Protein AF-A0A4U5MMW5-F1 (afdb_monomer_lite)

InterPro domains:
  IPR035500 Nuclear hormone receptor-like domain superfamily [SSF48508] (23-232)

Foldseek 3Di:
DLVLLVVLCVQADDADPDLVQFAELPDDDPSHAAVVNLVVQLVSNLVSVLVSCCPPPLNVPADPVVSVVLSVLQSLLVQLVQQLVQCQVVPDPQWGASGRRYIYGLDLVSLLVRLVVQADPQAQDPDSVLCSVLSVLVSVLRPDDRHDPPNVLQPDSLSVVVLSLVSSLVSQVPCPPDPSSCVSSVSSVVPVVNVVVCVVVVNRPVSVVVSVVVSVSSVVSSVSVVVSVVSSCNRNPVDPPVVPPPPDPDDDDDD

Sequence (255 aa):
MTESVRRAYMFRIPIDKDLRTHRGTSEPMERYWHFGHQRNALYHETKVFHDMLRTAPILQDLDYSTRESMFENCVMLYNVFIYALSNSRQARSGRFYASPNAYIDMDYNKALHCLAYTPSNHSLATGPHDLNRLSIFSAFSTKSRQKRNFSKKMCTDEDIALMILLIIILSNDCDKANSAWQRPIHDLKRIKEAEYYLTRKGRKNVFMADLLLHVSDMRTQASELSNLYGSLNLILGGGCDGLRVKGQGVPESHS

Organism: Steinernema carpocapsae (NCBI:txid34508)

Secondary structure (DSSP, 8-state):
-HHHHHHHHHTSPPPPS-GGG-EETTS-GGGB--HHHHHHHHHHHHHHHHHHHHH-GGGTTS-HHHHHHHHHHHHHHHHHHHHHHHHHHH--TTEEEEETTEEEES-HHHHHHHHHT---TT----SGGGGHHHHHHHHHHTTSS-TTTHHHH--SHHHHHHHHHHHHHHHHTT-SS-HHHHHHHHHHHT-HHHHHHHHHTT-HHHHHHHHHHHHHHHHHHHHHHHHHHHHHHHHTT--TTSS------------

pLDDT: mean 77.82, std 14.58, range [29.44, 94.5]

Structure (mmCIF, N/CA/C/O backbone):
data_AF-A0A4U5MMW5-F1
#
_entry.id   AF-A0A4U5MMW5-F1
#
loop_
_atom_site.group_PDB
_atom_site.id
_atom_site.type_symbol
_atom_site.label_atom_id
_atom_site.label_alt_id
_atom_site.label_comp_id
_atom_site.label_asym_id
_atom_site.label_entity_id
_atom_site.label_seq_id
_atom_site.pdbx_PDB_ins_code
_atom_site.Cartn_x
_atom_site.Cartn_y
_atom_site.Cartn_z
_atom_site.occupancy
_atom_site.B_iso_or_equiv
_atom_site.auth_seq_id
_atom_site.auth_comp_id
_atom_site.auth_asym_id
_atom_site.auth_atom_id
_atom_site.pdbx_PDB_model_num
ATOM 1 N N . MET A 1 1 ? -13.483 -5.045 14.378 1.00 69.19 1 MET A N 1
ATOM 2 C CA . MET A 1 1 ? -12.644 -4.785 13.173 1.00 69.19 1 MET A CA 1
ATOM 3 C C . MET A 1 1 ? -11.680 -5.928 12.885 1.00 69.19 1 MET A C 1
ATOM 5 O O . MET A 1 1 ? -11.530 -6.314 11.733 1.00 69.19 1 MET A O 1
ATOM 9 N N . THR A 1 2 ? -11.039 -6.475 13.919 1.00 72.25 2 THR A N 1
ATOM 10 C CA . THR A 1 2 ? -10.043 -7.552 13.818 1.00 72.25 2 THR A CA 1
ATOM 11 C C . THR A 1 2 ? -10.521 -8.735 12.975 1.00 72.25 2 THR A C 1
ATOM 13 O O . THR A 1 2 ? -9.789 -9.202 12.115 1.00 72.25 2 THR A O 1
ATOM 16 N N . GLU A 1 3 ? -11.772 -9.169 13.147 1.00 75.88 3 GLU A N 1
ATOM 17 C CA . GLU A 1 3 ? -12.339 -10.277 12.367 1.00 75.88 3 GLU A CA 1
ATOM 18 C C . GLU A 1 3 ? -12.493 -9.953 10.872 1.00 75.88 3 GLU A C 1
ATOM 20 O O . GLU A 1 3 ? -12.150 -10.771 10.024 1.00 75.88 3 GLU A O 1
ATOM 25 N N . SER A 1 4 ? -12.931 -8.740 10.527 1.00 74.00 4 SER A N 1
ATOM 26 C CA . SER A 1 4 ? -12.993 -8.279 9.132 1.00 74.00 4 SER A CA 1
ATOM 27 C C . SER A 1 4 ? -11.603 -8.205 8.508 1.00 74.00 4 SER A C 1
ATOM 29 O O . SER A 1 4 ? -11.432 -8.579 7.353 1.00 74.00 4 SER A O 1
ATOM 31 N N . VAL A 1 5 ? -10.600 -7.784 9.285 1.00 71.81 5 VAL A N 1
ATOM 32 C CA . VAL A 1 5 ? -9.200 -7.755 8.848 1.00 71.81 5 VAL A CA 1
ATOM 33 C C . VAL A 1 5 ? -8.668 -9.170 8.653 1.00 71.81 5 VAL A C 1
ATOM 35 O O . VAL A 1 5 ? -8.114 -9.443 7.595 1.00 71.81 5 VAL A O 1
ATOM 38 N N . ARG A 1 6 ? -8.895 -10.101 9.589 1.00 78.69 6 ARG A N 1
ATOM 39 C CA . ARG A 1 6 ? -8.520 -11.515 9.416 1.00 78.69 6 ARG A CA 1
ATOM 40 C C . ARG A 1 6 ? -9.166 -12.116 8.175 1.00 78.69 6 ARG A C 1
ATOM 42 O O . ARG A 1 6 ? -8.470 -12.702 7.353 1.00 78.69 6 ARG A O 1
ATOM 49 N N . ARG A 1 7 ? -10.474 -11.914 7.999 1.00 78.88 7 ARG A N 1
ATOM 50 C CA . ARG A 1 7 ? -11.218 -12.398 6.831 1.00 78.88 7 ARG A CA 1
ATOM 51 C C . ARG A 1 7 ? -10.681 -11.807 5.529 1.00 78.88 7 ARG A C 1
ATOM 53 O O . ARG A 1 7 ? -10.466 -12.548 4.582 1.00 78.88 7 ARG A O 1
ATOM 60 N N . ALA A 1 8 ? -10.414 -10.502 5.485 1.00 72.94 8 ALA A N 1
ATOM 61 C CA . ALA A 1 8 ? -9.805 -9.862 4.320 1.00 72.94 8 ALA A CA 1
ATOM 62 C C . ALA A 1 8 ? -8.398 -10.418 4.038 1.00 72.94 8 ALA A C 1
ATOM 64 O O . ALA A 1 8 ? -8.046 -10.683 2.891 1.00 72.94 8 ALA A O 1
ATOM 65 N N . TYR A 1 9 ? -7.610 -10.665 5.087 1.00 73.12 9 TYR A N 1
ATOM 66 C CA . TYR A 1 9 ? -6.265 -11.225 4.979 1.00 73.12 9 TYR A CA 1
ATOM 67 C C . TYR A 1 9 ? -6.246 -12.684 4.507 1.00 73.12 9 TYR A C 1
ATOM 69 O O . TYR A 1 9 ? -5.258 -13.078 3.893 1.00 73.12 9 TYR A O 1
ATOM 77 N N . MET A 1 10 ? -7.321 -13.460 4.694 1.00 75.88 10 MET A N 1
ATOM 78 C CA . MET A 1 10 ? -7.444 -14.804 4.103 1.00 75.88 10 MET A CA 1
ATOM 79 C C . MET A 1 10 ? -7.447 -14.779 2.569 1.00 75.88 10 MET A C 1
ATOM 81 O O . MET A 1 10 ? -7.024 -15.748 1.947 1.00 75.88 10 MET A O 1
ATOM 85 N N . PHE A 1 11 ? -7.895 -13.681 1.954 1.00 78.00 11 PHE A N 1
ATOM 86 C CA . PHE A 1 11 ? -7.897 -13.524 0.497 1.00 78.00 11 PHE A CA 1
ATOM 87 C C . PHE A 1 11 ? -6.575 -12.982 -0.056 1.00 78.00 11 PHE A C 1
ATOM 89 O O . PHE A 1 11 ? -6.405 -12.895 -1.273 1.00 78.00 11 PHE A O 1
ATOM 96 N N . ARG A 1 12 ? -5.632 -12.601 0.814 1.00 80.25 12 ARG A N 1
ATOM 97 C CA . ARG A 1 12 ? -4.322 -12.110 0.388 1.00 80.25 12 ARG A CA 1
ATOM 98 C C . ARG A 1 12 ? -3.396 -13.270 0.065 1.00 80.25 12 ARG A C 1
ATOM 100 O O . ARG A 1 12 ? -3.426 -14.318 0.704 1.00 80.25 12 ARG A O 1
ATOM 107 N N . ILE A 1 13 ? -2.516 -13.041 -0.904 1.00 84.62 13 ILE A N 1
ATOM 108 C CA . ILE A 1 13 ? -1.473 -14.002 -1.257 1.00 84.62 13 ILE A CA 1
ATOM 109 C C . ILE A 1 13 ? -0.561 -14.202 -0.032 1.00 84.62 13 ILE A C 1
ATOM 111 O O . ILE A 1 13 ? -0.027 -13.214 0.492 1.00 84.62 13 ILE A O 1
ATOM 115 N N . PRO A 1 14 ? -0.368 -15.445 0.446 1.00 87.31 14 PRO A N 1
ATOM 116 C CA . PRO A 1 14 ? 0.511 -15.710 1.575 1.00 87.31 14 PRO A CA 1
ATOM 117 C C . PRO A 1 14 ? 1.970 -15.449 1.195 1.00 87.31 14 PRO A C 1
ATOM 119 O O . PRO A 1 14 ? 2.383 -15.651 0.054 1.00 87.31 14 PRO A O 1
ATOM 122 N N . ILE A 1 15 ? 2.771 -15.023 2.170 1.00 88.56 15 ILE A N 1
ATOM 123 C CA . ILE A 1 15 ? 4.215 -14.868 1.985 1.00 88.56 15 ILE A CA 1
ATOM 124 C C . ILE A 1 15 ? 4.867 -16.249 2.061 1.00 88.56 15 ILE A C 1
ATOM 126 O O . ILE A 1 15 ? 4.794 -16.916 3.094 1.00 88.56 15 ILE A O 1
ATOM 130 N N . ASP A 1 16 ? 5.524 -16.649 0.980 1.00 90.19 16 ASP A N 1
ATOM 131 C CA . ASP A 1 16 ? 6.285 -17.882 0.874 1.00 90.19 16 ASP A CA 1
ATOM 132 C C . ASP A 1 16 ? 7.701 -17.686 1.431 1.00 90.19 16 ASP A C 1
ATOM 134 O O . ASP A 1 16 ? 8.368 -16.673 1.191 1.00 90.19 16 ASP A O 1
ATOM 138 N N . LYS A 1 17 ? 8.163 -18.677 2.192 1.00 87.50 17 LYS A N 1
ATOM 139 C CA . LYS A 1 17 ? 9.534 -18.736 2.702 1.00 87.50 17 LYS A CA 1
ATOM 140 C C . LYS A 1 17 ? 10.506 -19.259 1.646 1.00 87.50 17 LYS A C 1
ATOM 142 O O . LYS A 1 17 ? 11.690 -18.923 1.724 1.00 87.50 17 LYS A O 1
ATOM 147 N N . ASP A 1 18 ? 10.039 -20.072 0.696 1.00 90.50 18 ASP A N 1
ATOM 148 C CA . ASP A 1 18 ? 10.851 -20.508 -0.435 1.00 90.50 18 ASP A CA 1
ATOM 149 C C . ASP A 1 18 ? 10.996 -19.358 -1.428 1.00 90.50 18 ASP A C 1
ATOM 151 O O . ASP A 1 18 ? 10.044 -18.861 -2.007 1.00 90.50 18 ASP A O 1
ATOM 155 N N . LEU A 1 19 ? 12.226 -18.920 -1.639 1.00 87.44 19 LEU A N 1
ATOM 156 C CA . LEU A 1 19 ? 12.526 -17.780 -2.499 1.00 87.44 19 LEU A CA 1
ATOM 157 C C . LEU A 1 19 ? 12.487 -18.140 -3.972 1.00 87.44 19 LEU A C 1
ATOM 159 O O . LEU A 1 19 ? 12.456 -17.255 -4.818 1.00 87.44 19 LEU A O 1
ATOM 163 N N . ARG A 1 20 ? 12.559 -19.432 -4.292 1.00 88.69 20 ARG A N 1
ATOM 164 C CA . ARG A 1 20 ? 12.554 -19.904 -5.678 1.00 88.69 20 ARG A CA 1
ATOM 165 C C . ARG A 1 20 ? 11.188 -19.688 -6.321 1.00 88.69 20 ARG A C 1
ATOM 167 O O . ARG A 1 20 ? 11.107 -19.562 -7.542 1.00 88.69 20 ARG A O 1
ATOM 174 N N . THR A 1 21 ? 10.143 -19.603 -5.498 1.00 90.06 21 THR A N 1
ATOM 175 C CA . THR A 1 21 ? 8.770 -19.295 -5.909 1.00 90.06 21 THR A CA 1
ATOM 176 C C . THR A 1 21 ? 8.531 -17.793 -6.062 1.00 90.06 21 THR A C 1
ATOM 178 O O . THR A 1 21 ? 7.515 -17.387 -6.630 1.00 90.06 21 THR A O 1
ATOM 181 N N . HIS A 1 22 ? 9.467 -16.954 -5.599 1.00 93.31 22 HIS A N 1
ATOM 182 C CA . HIS A 1 22 ? 9.354 -15.508 -5.725 1.00 93.31 22 HIS A CA 1
ATOM 183 C C . HIS A 1 22 ? 9.585 -15.079 -7.174 1.00 93.31 22 HIS A C 1
ATOM 185 O O . HIS A 1 22 ? 10.368 -15.675 -7.914 1.00 93.31 22 HIS A O 1
ATOM 191 N N . ARG A 1 23 ? 8.902 -14.006 -7.565 1.00 94.50 23 ARG A N 1
ATOM 192 C CA . ARG A 1 23 ? 9.052 -13.341 -8.860 1.00 94.50 23 ARG A CA 1
ATOM 193 C C . ARG A 1 23 ? 9.822 -12.044 -8.677 1.00 94.50 23 ARG A C 1
ATOM 195 O O . ARG A 1 23 ? 9.672 -11.365 -7.661 1.00 94.50 23 ARG A O 1
ATOM 202 N N . GLY A 1 24 ? 10.623 -11.658 -9.659 1.00 92.94 24 GLY A N 1
ATOM 203 C CA . GLY A 1 24 ? 11.346 -10.401 -9.546 1.00 92.94 24 GLY A CA 1
ATOM 204 C C . GLY A 1 24 ? 12.047 -9.945 -10.807 1.00 92.94 24 GLY A C 1
ATOM 205 O O . GLY A 1 24 ? 12.125 -10.665 -11.796 1.00 92.94 24 GLY A O 1
ATOM 206 N N . THR A 1 25 ? 12.586 -8.732 -10.766 1.00 91.19 25 THR A N 1
ATOM 207 C CA . THR A 1 25 ? 13.276 -8.117 -11.914 1.00 91.19 25 THR A CA 1
ATOM 208 C C . THR A 1 25 ? 14.622 -8.763 -12.261 1.00 91.19 25 THR A C 1
ATOM 210 O O . THR A 1 25 ? 15.211 -8.434 -13.285 1.00 91.19 25 THR A O 1
ATOM 213 N N . SER A 1 26 ? 15.127 -9.663 -11.414 1.00 90.94 26 SER A N 1
ATOM 214 C CA . SER A 1 26 ? 16.306 -10.498 -11.697 1.00 90.94 26 SER A CA 1
ATOM 215 C C . SER A 1 26 ? 15.956 -11.921 -12.111 1.00 90.94 26 SER A C 1
ATOM 217 O O . SER A 1 26 ? 16.858 -12.679 -12.456 1.00 90.94 26 SER A O 1
ATOM 219 N N . GLU A 1 27 ? 14.691 -12.318 -12.006 1.00 93.06 27 GLU A N 1
ATOM 220 C CA . GLU A 1 27 ? 14.299 -13.690 -12.295 1.00 93.06 27 GLU A CA 1
ATOM 221 C C . GLU A 1 27 ? 14.091 -13.871 -13.807 1.00 93.06 27 GLU A C 1
ATOM 223 O O . GLU A 1 27 ? 13.592 -12.962 -14.476 1.00 93.06 27 GLU A O 1
ATOM 228 N N . PRO A 1 28 ? 14.462 -15.030 -14.367 1.00 89.81 28 PRO A N 1
ATOM 229 C CA . PRO A 1 28 ? 14.308 -15.290 -15.791 1.00 89.81 28 PRO A CA 1
ATOM 230 C C . PRO A 1 28 ? 12.854 -15.618 -16.170 1.00 89.81 28 PRO A C 1
ATOM 232 O O . PRO A 1 28 ? 12.104 -16.204 -15.383 1.00 89.81 28 PRO A O 1
ATOM 235 N N . MET A 1 29 ? 12.505 -15.329 -17.430 1.00 87.94 29 MET A N 1
ATOM 236 C CA . MET A 1 29 ? 11.296 -15.815 -18.117 1.00 87.94 29 MET A CA 1
ATOM 237 C C . MET A 1 29 ? 9.998 -15.562 -17.325 1.00 87.94 29 MET A C 1
ATOM 239 O O . MET A 1 29 ? 9.716 -14.430 -16.949 1.00 87.94 29 MET A O 1
ATOM 243 N N . GLU A 1 30 ? 9.206 -16.603 -17.053 1.00 87.12 30 GLU A N 1
ATOM 244 C CA . GLU A 1 30 ? 7.888 -16.530 -16.405 1.00 87.12 30 GLU A CA 1
ATOM 245 C C . GLU A 1 30 ? 7.922 -15.991 -14.966 1.00 87.12 30 GLU A C 1
ATOM 247 O O . GLU A 1 30 ? 6.894 -15.591 -14.414 1.00 87.12 30 GLU A O 1
ATOM 252 N N . ARG A 1 31 ? 9.105 -15.973 -14.341 1.00 90.12 31 ARG A N 1
ATOM 253 C CA . ARG A 1 31 ? 9.306 -15.401 -13.006 1.00 90.12 31 ARG A CA 1
ATOM 254 C C . ARG A 1 31 ? 9.737 -13.934 -13.055 1.00 90.12 31 ARG A C 1
ATOM 256 O O . ARG A 1 31 ? 9.814 -13.303 -11.999 1.00 90.12 31 ARG A O 1
ATOM 263 N N . TYR A 1 32 ? 9.957 -13.376 -14.247 1.00 92.69 32 TYR A N 1
ATOM 264 C CA . TYR A 1 32 ? 10.264 -11.963 -14.419 1.00 92.69 32 TYR A CA 1
ATOM 265 C C . TYR A 1 32 ? 9.088 -11.086 -13.974 1.00 92.69 32 TYR A C 1
ATOM 267 O O . TYR A 1 32 ? 7.942 -11.248 -14.403 1.00 92.69 32 TYR A O 1
ATOM 275 N N . TRP A 1 33 ? 9.376 -10.126 -13.099 1.00 90.00 33 TRP A N 1
ATOM 276 C CA . TRP A 1 33 ? 8.400 -9.144 -12.640 1.00 90.00 33 TRP A CA 1
ATOM 277 C C . TRP A 1 33 ? 8.542 -7.837 -13.420 1.00 90.00 33 TRP A C 1
ATOM 279 O O . TRP A 1 33 ? 9.619 -7.247 -13.437 1.00 90.00 33 TRP A O 1
ATOM 289 N N . HIS A 1 34 ? 7.448 -7.368 -14.021 1.00 87.69 34 HIS A N 1
ATOM 290 C CA . HIS A 1 34 ? 7.387 -6.114 -14.772 1.00 87.69 34 HIS A CA 1
ATOM 291 C C . HIS A 1 34 ? 6.262 -5.216 -14.247 1.00 87.69 34 HIS A C 1
ATOM 293 O O . HIS A 1 34 ? 5.415 -5.644 -13.456 1.00 87.69 34 HIS A O 1
ATOM 299 N N . PHE A 1 35 ? 6.212 -3.967 -14.711 1.00 83.69 35 PHE A N 1
ATOM 300 C CA . PHE A 1 35 ? 5.274 -2.974 -14.187 1.00 83.69 35 PHE A CA 1
ATOM 301 C C . PHE A 1 35 ? 3.789 -3.341 -14.389 1.00 83.69 35 PHE A C 1
ATOM 303 O O . PHE A 1 35 ? 2.977 -3.145 -13.487 1.00 83.69 35 PHE A O 1
ATOM 310 N N . GLY A 1 36 ? 3.421 -3.972 -15.509 1.00 83.94 36 GLY A N 1
ATOM 311 C CA . GLY A 1 36 ? 2.082 -4.558 -15.688 1.00 83.94 36 GLY A CA 1
ATOM 312 C C . GLY A 1 36 ? 1.667 -5.537 -14.572 1.00 83.94 36 GLY A C 1
ATOM 313 O O . GLY A 1 36 ? 0.556 -5.436 -14.051 1.00 83.94 36 GLY A O 1
ATOM 314 N N . HIS A 1 37 ? 2.569 -6.420 -14.123 1.00 88.69 37 HIS A N 1
ATOM 315 C CA . HIS A 1 37 ? 2.302 -7.299 -12.977 1.00 88.69 37 HIS A CA 1
ATOM 316 C C . HIS A 1 37 ? 2.080 -6.503 -11.685 1.00 88.69 37 HIS A C 1
ATOM 318 O O . HIS A 1 37 ? 1.170 -6.815 -10.915 1.00 88.69 37 HIS A O 1
ATOM 324 N N . GLN A 1 38 ? 2.858 -5.437 -11.471 1.00 86.12 38 GLN A N 1
ATOM 325 C CA . GLN A 1 38 ? 2.679 -4.537 -10.330 1.00 86.12 38 GLN A CA 1
ATOM 326 C C . GLN A 1 38 ? 1.306 -3.863 -10.331 1.00 86.12 38 GLN A C 1
ATOM 328 O O . GLN A 1 38 ? 0.667 -3.815 -9.280 1.00 86.12 38 GLN A O 1
ATOM 333 N N . ARG A 1 39 ? 0.824 -3.389 -11.487 1.00 84.50 39 ARG A N 1
ATOM 334 C CA . ARG A 1 39 ? -0.518 -2.798 -11.611 1.00 84.50 39 ARG A CA 1
ATOM 335 C C . ARG A 1 39 ? -1.612 -3.798 -11.237 1.00 84.50 39 ARG A C 1
ATOM 337 O O . ARG A 1 39 ? -2.496 -3.454 -10.459 1.00 84.50 39 ARG A O 1
ATOM 344 N N . ASN A 1 40 ? -1.520 -5.033 -11.729 1.00 87.81 40 ASN A N 1
ATOM 345 C CA . ASN A 1 40 ? -2.495 -6.081 -11.416 1.00 87.81 40 ASN A CA 1
ATOM 346 C C . ASN A 1 40 ? -2.483 -6.446 -9.927 1.00 87.81 40 ASN A C 1
ATOM 348 O O . ASN A 1 40 ? -3.538 -6.530 -9.303 1.00 87.81 40 ASN A O 1
ATOM 352 N N . ALA A 1 41 ? -1.299 -6.616 -9.335 1.00 88.94 41 ALA A N 1
ATOM 353 C CA . ALA A 1 41 ? -1.174 -6.903 -7.908 1.00 88.94 41 ALA A CA 1
ATOM 354 C C . ALA A 1 41 ? -1.745 -5.771 -7.043 1.00 88.94 41 ALA A C 1
ATOM 356 O O . ALA A 1 41 ? -2.465 -6.039 -6.083 1.00 88.94 41 ALA A O 1
ATOM 357 N N . LEU A 1 42 ? -1.477 -4.515 -7.414 1.00 87.31 42 LEU A N 1
ATOM 358 C CA . LEU A 1 42 ? -2.044 -3.356 -6.734 1.00 87.31 42 LEU A CA 1
ATOM 359 C C . LEU A 1 42 ? -3.570 -3.327 -6.854 1.00 87.31 42 LEU A C 1
ATOM 361 O O . LEU A 1 42 ? -4.245 -3.141 -5.850 1.00 87.31 42 LEU A O 1
ATOM 365 N N . TYR A 1 43 ? -4.118 -3.575 -8.046 1.00 90.25 43 TYR A N 1
ATOM 366 C CA . TYR A 1 43 ? -5.564 -3.661 -8.257 1.00 90.25 43 TYR A CA 1
ATOM 367 C C . TYR A 1 43 ? -6.213 -4.714 -7.346 1.00 90.25 43 TYR A C 1
ATOM 369 O O . TYR A 1 43 ? -7.175 -4.414 -6.636 1.00 90.25 43 TYR A O 1
ATOM 377 N N . HIS A 1 44 ? -5.658 -5.928 -7.296 1.00 90.81 44 HIS A N 1
ATOM 378 C CA . HIS A 1 44 ? -6.160 -6.980 -6.410 1.00 90.81 44 HIS A CA 1
ATOM 379 C C . HIS A 1 44 ? -6.113 -6.570 -4.936 1.00 90.81 44 HIS A C 1
ATOM 381 O O . HIS A 1 44 ? -7.088 -6.773 -4.216 1.00 90.81 44 HIS A O 1
ATOM 387 N N . GLU A 1 45 ? -5.020 -5.950 -4.497 1.00 89.69 45 GLU A N 1
ATOM 388 C CA . GLU A 1 45 ? -4.883 -5.469 -3.123 1.00 89.69 45 GLU A CA 1
ATOM 389 C C . GLU A 1 45 ? -5.901 -4.357 -2.804 1.00 89.69 45 GLU A C 1
ATOM 391 O O . GLU A 1 45 ? -6.553 -4.394 -1.762 1.00 89.69 45 GLU A O 1
ATOM 396 N N . THR A 1 46 ? -6.126 -3.415 -3.727 1.00 91.88 46 THR A N 1
ATOM 397 C CA . THR A 1 46 ? -7.152 -2.373 -3.553 1.00 91.88 46 THR A CA 1
ATOM 398 C C . THR A 1 46 ? -8.565 -2.948 -3.494 1.00 91.88 46 THR A C 1
ATOM 400 O O . THR A 1 46 ? -9.378 -2.475 -2.704 1.00 91.88 46 THR A O 1
ATOM 403 N N . LYS A 1 47 ? -8.852 -4.018 -4.248 1.00 91.81 47 LYS A N 1
ATOM 404 C CA . LYS A 1 47 ? -10.136 -4.725 -4.179 1.00 91.81 47 LYS A CA 1
ATOM 405 C C . LYS A 1 47 ? -10.346 -5.380 -2.813 1.00 91.81 47 LYS A C 1
ATOM 407 O O . LYS A 1 47 ? -11.423 -5.253 -2.241 1.00 91.81 47 LYS A O 1
ATOM 412 N N . VAL A 1 48 ? -9.314 -6.025 -2.261 1.00 90.12 48 VAL A N 1
ATOM 413 C CA . VAL A 1 48 ? -9.365 -6.595 -0.901 1.00 90.12 48 VAL A CA 1
ATOM 414 C C . VAL A 1 48 ? -9.660 -5.505 0.133 1.00 90.12 48 VAL A C 1
ATOM 416 O O . VAL A 1 48 ? -10.488 -5.709 1.021 1.00 90.12 48 VAL A O 1
ATOM 419 N N . PHE A 1 49 ? -9.024 -4.337 0.011 1.00 92.31 49 PHE A N 1
ATOM 420 C CA . PHE A 1 49 ? -9.279 -3.205 0.902 1.00 92.31 49 PHE A CA 1
ATOM 421 C C . PHE A 1 49 ? -10.715 -2.684 0.798 1.00 92.31 49 PHE A C 1
ATOM 423 O O . PHE A 1 49 ? -11.370 -2.474 1.818 1.00 92.31 49 PHE A O 1
ATOM 430 N N . HIS A 1 50 ? -11.219 -2.529 -0.425 1.00 92.50 50 HIS A N 1
ATOM 431 C CA . HIS A 1 50 ? -12.596 -2.118 -0.694 1.00 92.50 50 HIS A CA 1
ATOM 432 C C . HIS A 1 50 ? -13.615 -3.085 -0.072 1.00 92.50 50 HIS A C 1
ATOM 434 O O . HIS A 1 50 ? -14.484 -2.678 0.703 1.00 92.50 50 HIS A O 1
ATOM 440 N N . ASP A 1 51 ? -13.436 -4.391 -0.295 1.00 89.19 51 ASP A N 1
ATOM 441 C CA . ASP A 1 51 ? -14.283 -5.439 0.282 1.00 89.19 51 ASP A CA 1
ATOM 442 C C . ASP A 1 51 ? -14.231 -5.460 1.819 1.00 89.19 51 ASP A C 1
ATOM 444 O O . ASP A 1 51 ? -15.246 -5.687 2.490 1.00 89.19 51 ASP A O 1
ATOM 448 N N . MET A 1 52 ? -13.064 -5.186 2.401 1.00 88.69 52 MET A N 1
ATOM 449 C CA . MET A 1 52 ? -12.902 -5.066 3.847 1.00 88.69 52 MET A CA 1
ATOM 450 C C . MET A 1 52 ? -13.679 -3.868 4.409 1.00 88.69 52 MET A C 1
ATOM 452 O O . MET A 1 52 ? -14.345 -4.022 5.431 1.00 88.69 52 MET A O 1
ATOM 456 N N . LEU A 1 53 ? -13.646 -2.700 3.754 1.00 88.38 53 LEU A N 1
ATOM 457 C CA . LEU A 1 53 ? -14.444 -1.538 4.172 1.00 88.38 53 LEU A CA 1
ATOM 458 C C . LEU A 1 53 ? -15.947 -1.827 4.089 1.00 88.38 53 LEU A C 1
ATOM 460 O O . LEU A 1 53 ? -16.700 -1.455 4.986 1.00 88.38 53 LEU A O 1
ATOM 464 N N . ARG A 1 54 ? -16.379 -2.552 3.052 1.00 87.19 54 ARG A N 1
ATOM 465 C CA . ARG A 1 54 ? -17.782 -2.938 2.857 1.00 87.19 54 ARG A CA 1
ATOM 466 C C . ARG A 1 54 ? -18.304 -3.891 3.935 1.00 87.19 54 ARG A C 1
ATOM 468 O O . ARG A 1 54 ? -19.476 -3.816 4.293 1.00 87.19 54 ARG A O 1
ATOM 475 N N . THR A 1 55 ? -17.455 -4.793 4.426 1.00 85.31 55 THR A N 1
ATOM 476 C CA . THR A 1 55 ? -17.830 -5.868 5.366 1.00 85.31 55 THR A CA 1
ATOM 477 C C . THR A 1 55 ? -17.451 -5.587 6.819 1.00 85.31 55 THR A C 1
ATOM 479 O O . THR A 1 55 ? -17.747 -6.399 7.699 1.00 85.31 55 THR A O 1
ATOM 482 N N . ALA A 1 56 ? -16.788 -4.465 7.101 1.00 83.88 56 ALA A N 1
ATOM 483 C CA . ALA A 1 56 ? -16.460 -4.054 8.458 1.00 83.88 56 ALA A CA 1
ATOM 484 C C . ALA A 1 56 ? -17.739 -3.652 9.218 1.00 83.88 56 ALA A C 1
ATOM 486 O O . ALA A 1 56 ? -18.371 -2.672 8.830 1.00 83.88 56 ALA A O 1
ATOM 487 N N . PRO A 1 57 ? -18.103 -4.321 10.335 1.00 80.56 57 PRO A N 1
ATOM 488 C CA . PRO A 1 57 ? -19.341 -4.022 11.063 1.00 80.56 57 PRO A CA 1
ATOM 489 C C . PRO A 1 57 ? -19.467 -2.560 11.501 1.00 80.56 57 PRO A C 1
ATOM 491 O O . PRO A 1 57 ? -20.545 -1.992 11.494 1.00 80.56 57 PRO A O 1
ATOM 494 N N . ILE A 1 58 ? -18.343 -1.923 11.831 1.00 76.88 58 ILE A N 1
ATOM 495 C CA . ILE A 1 58 ? -18.280 -0.510 12.239 1.00 76.88 58 ILE A CA 1
ATOM 496 C C . ILE A 1 58 ? -18.554 0.481 11.092 1.00 76.88 58 ILE A C 1
ATOM 498 O O . ILE A 1 58 ? -18.754 1.660 11.355 1.00 76.88 58 ILE A O 1
ATOM 502 N N . LEU A 1 59 ? -18.512 0.023 9.837 1.00 82.06 59 LEU A N 1
ATOM 503 C CA . LEU A 1 59 ? -18.766 0.818 8.629 1.00 82.06 59 LEU A CA 1
ATOM 504 C C . LEU A 1 59 ? -20.024 0.348 7.884 1.00 82.06 59 LEU A C 1
ATOM 506 O O . LEU A 1 59 ? -20.347 0.895 6.832 1.00 82.06 59 LEU A O 1
ATOM 510 N N . GLN A 1 60 ? -20.714 -0.684 8.380 1.00 82.31 60 GLN A N 1
ATOM 511 C CA . GLN A 1 60 ? -21.803 -1.336 7.646 1.00 82.31 60 GLN A CA 1
ATOM 512 C C . GLN A 1 60 ? -23.017 -0.415 7.448 1.00 82.31 60 GLN A C 1
ATOM 514 O O . GLN A 1 60 ? -23.706 -0.533 6.439 1.00 82.31 60 GLN A O 1
ATOM 519 N N . ASP A 1 61 ? -23.231 0.511 8.388 1.00 82.75 61 ASP A N 1
ATOM 520 C CA . ASP A 1 61 ? -24.366 1.440 8.406 1.00 82.75 61 ASP A CA 1
ATOM 521 C C . ASP A 1 61 ? -24.124 2.688 7.538 1.00 82.75 61 ASP A C 1
ATOM 523 O O . ASP A 1 61 ? -24.999 3.544 7.416 1.00 82.75 61 ASP A O 1
ATOM 527 N N . LEU A 1 62 ? -22.934 2.815 6.941 1.00 84.12 62 LEU A N 1
ATOM 528 C CA . LEU A 1 62 ? -22.615 3.909 6.032 1.00 84.12 62 LEU A CA 1
ATOM 529 C C . LEU A 1 62 ? -23.240 3.663 4.662 1.00 84.12 62 LEU A C 1
ATOM 531 O O . LEU A 1 62 ? -23.183 2.556 4.112 1.00 84.12 62 LEU A O 1
ATOM 535 N N . ASP A 1 63 ? -23.784 4.723 4.069 1.00 88.12 63 ASP A N 1
ATOM 536 C CA . ASP A 1 63 ? -24.254 4.668 2.693 1.00 88.12 63 ASP A CA 1
ATOM 537 C C . ASP A 1 63 ? -23.091 4.372 1.727 1.00 88.12 63 ASP A C 1
ATOM 539 O O . ASP A 1 63 ? -21.903 4.455 2.062 1.00 88.12 63 ASP A O 1
ATOM 543 N N . TYR A 1 64 ? -23.441 3.950 0.514 1.00 88.94 64 TYR A N 1
ATOM 544 C CA . TYR A 1 64 ? -22.456 3.592 -0.503 1.00 88.94 64 TYR A CA 1
ATOM 545 C C . TYR A 1 64 ? -21.525 4.765 -0.839 1.00 88.94 64 TYR A C 1
ATOM 547 O O . TYR A 1 64 ? -20.313 4.583 -0.840 1.00 88.94 64 TYR A O 1
ATOM 555 N N . SER A 1 65 ? -22.071 5.968 -1.045 1.00 88.50 65 SER A N 1
ATOM 556 C CA . SER A 1 65 ? -21.287 7.137 -1.453 1.00 88.50 65 SER A CA 1
ATOM 557 C C . SER A 1 65 ? -20.248 7.505 -0.399 1.00 88.50 65 SER A C 1
ATOM 559 O O . SER A 1 65 ? -19.087 7.724 -0.733 1.00 88.50 65 SER A O 1
ATOM 561 N N . THR A 1 66 ? -20.638 7.521 0.877 1.00 86.25 66 THR A N 1
ATOM 562 C CA . THR A 1 66 ? -19.713 7.814 1.979 1.00 86.25 66 THR A CA 1
ATOM 563 C C . THR A 1 66 ? -18.590 6.778 2.059 1.00 86.25 66 THR A C 1
ATOM 565 O O . THR A 1 66 ? -17.430 7.136 2.270 1.00 86.25 66 THR A O 1
ATOM 568 N N . ARG A 1 67 ? -18.893 5.488 1.853 1.00 88.56 67 ARG A N 1
ATOM 569 C CA . ARG A 1 67 ? -17.867 4.431 1.848 1.00 88.56 67 ARG A CA 1
ATOM 570 C C . ARG A 1 67 ? -16.914 4.530 0.665 1.00 88.56 67 ARG A C 1
ATOM 572 O O . ARG A 1 67 ? -15.716 4.344 0.871 1.00 88.56 67 ARG A O 1
ATOM 579 N N . GLU A 1 68 ? -17.414 4.839 -0.528 1.00 90.94 68 GLU A N 1
ATOM 580 C CA . GLU A 1 68 ? -16.562 5.043 -1.704 1.00 90.94 68 GLU A CA 1
ATOM 581 C C . GLU A 1 68 ? -15.607 6.214 -1.489 1.00 90.94 68 GLU A C 1
ATOM 583 O O . GLU A 1 68 ? -14.400 6.064 -1.657 1.00 90.94 68 GLU A O 1
ATOM 588 N N . SER A 1 69 ? -16.104 7.349 -0.999 1.00 88.31 69 SER A N 1
ATOM 589 C CA . SER A 1 69 ? -15.232 8.483 -0.698 1.00 88.31 69 SER A CA 1
ATOM 590 C C . SER A 1 69 ? -14.214 8.150 0.405 1.00 88.31 69 SER A C 1
ATOM 592 O O . SER A 1 69 ? -13.052 8.547 0.318 1.00 88.31 69 SER A O 1
ATOM 594 N N . MET A 1 70 ? -14.601 7.390 1.442 1.00 89.25 70 MET A N 1
ATOM 595 C CA . MET A 1 70 ? -13.649 6.909 2.457 1.00 89.25 70 MET A CA 1
ATOM 596 C C . MET A 1 70 ? -12.556 6.038 1.839 1.00 89.25 70 MET A C 1
ATOM 598 O O . MET A 1 70 ? -11.384 6.177 2.199 1.00 89.25 70 MET A O 1
ATOM 602 N N . PHE A 1 71 ? -12.932 5.139 0.930 1.00 92.94 71 PHE A N 1
ATOM 603 C CA . PHE A 1 71 ? -12.000 4.295 0.197 1.00 92.94 71 PHE A CA 1
ATOM 604 C C . PHE A 1 71 ? -11.018 5.143 -0.621 1.00 92.94 71 PHE A C 1
ATOM 606 O O . PHE A 1 71 ? -9.808 4.974 -0.457 1.00 92.94 71 PHE A O 1
ATOM 613 N N . GLU A 1 72 ? -11.513 6.091 -1.417 1.00 91.81 72 GLU A N 1
ATOM 614 C CA . GLU A 1 72 ? -10.703 6.993 -2.247 1.00 91.81 72 GLU A CA 1
ATOM 615 C C . GLU A 1 72 ? -9.684 7.785 -1.417 1.00 91.81 72 GLU A C 1
ATOM 617 O O . GLU A 1 72 ? -8.497 7.817 -1.748 1.00 91.81 72 GLU A O 1
ATOM 622 N N . ASN A 1 73 ? -10.108 8.336 -0.279 1.00 90.38 73 ASN A N 1
ATOM 623 C CA . ASN A 1 73 ? -9.227 9.080 0.624 1.00 90.38 73 ASN A CA 1
ATOM 624 C C . ASN A 1 73 ? -8.128 8.200 1.244 1.00 90.38 73 ASN A C 1
ATOM 626 O O . ASN A 1 73 ? -7.042 8.679 1.576 1.00 90.38 73 ASN A O 1
ATOM 630 N N . CYS A 1 74 ? -8.401 6.907 1.430 1.00 92.75 74 CYS A N 1
ATOM 631 C CA . CYS A 1 74 ? -7.512 5.984 2.133 1.00 92.75 74 CYS A CA 1
ATOM 632 C C . CYS A 1 74 ? -6.581 5.193 1.214 1.00 92.75 74 CYS A C 1
ATOM 634 O O . CYS A 1 74 ? -5.512 4.772 1.662 1.00 92.75 74 CYS A O 1
ATOM 636 N N . VAL A 1 75 ? -6.971 4.956 -0.042 1.00 93.12 75 VAL A N 1
ATOM 637 C CA . VAL A 1 75 ? -6.367 3.922 -0.897 1.00 93.12 75 VAL A CA 1
ATOM 638 C C . VAL A 1 75 ? -4.861 4.107 -1.083 1.00 93.12 75 VAL A C 1
ATOM 640 O O . VAL A 1 75 ? -4.097 3.150 -0.969 1.00 93.12 75 VAL A O 1
ATOM 643 N N . MET A 1 76 ? -4.394 5.342 -1.277 1.00 89.88 76 MET A N 1
ATOM 644 C CA . MET A 1 76 ? -2.968 5.616 -1.476 1.00 89.88 76 MET A CA 1
ATOM 645 C C . MET A 1 76 ? -2.145 5.370 -0.213 1.00 89.88 76 MET A C 1
ATOM 647 O O . MET A 1 76 ? -1.070 4.770 -0.276 1.00 89.88 76 MET A O 1
ATOM 651 N N . LEU A 1 77 ? -2.660 5.785 0.944 1.00 91.00 77 LEU A N 1
ATOM 652 C CA . LEU A 1 77 ? -1.994 5.570 2.225 1.00 91.00 77 LEU A CA 1
ATOM 653 C C . LEU A 1 77 ? -1.994 4.086 2.613 1.00 91.00 77 LEU A C 1
ATOM 655 O O . LEU A 1 77 ? -0.990 3.570 3.105 1.00 91.00 77 LEU A O 1
ATOM 659 N N . TYR A 1 78 ? -3.091 3.386 2.326 1.00 92.75 78 TYR A N 1
ATOM 660 C CA . TYR A 1 78 ? -3.187 1.939 2.471 1.00 92.75 78 TYR A CA 1
ATOM 661 C C . TYR A 1 78 ? -2.168 1.204 1.589 1.00 92.75 78 TYR A C 1
ATOM 663 O O . TYR A 1 78 ? -1.463 0.324 2.077 1.00 92.75 78 TYR A O 1
ATOM 671 N N . ASN A 1 79 ? -2.007 1.604 0.325 1.00 90.44 79 ASN A N 1
ATOM 672 C CA . ASN A 1 79 ? -1.025 1.003 -0.581 1.00 90.44 79 ASN A CA 1
ATOM 673 C C . ASN A 1 79 ? 0.409 1.138 -0.046 1.00 90.44 79 ASN A C 1
ATOM 675 O O . ASN A 1 79 ? 1.162 0.162 -0.033 1.00 90.44 79 ASN A O 1
ATOM 679 N N . VAL A 1 80 ? 0.772 2.317 0.473 1.00 88.75 80 VAL A N 1
ATOM 680 C CA . VAL A 1 80 ? 2.071 2.528 1.137 1.00 88.75 80 VAL A CA 1
ATOM 681 C C . VAL A 1 80 ? 2.224 1.624 2.358 1.00 88.75 80 VAL A C 1
ATOM 683 O O . VAL A 1 80 ? 3.277 1.008 2.536 1.00 88.75 80 VAL A O 1
ATOM 686 N N . PHE A 1 81 ? 1.183 1.507 3.184 1.00 89.88 81 PHE A N 1
ATOM 687 C CA . PHE A 1 81 ? 1.182 0.603 4.333 1.00 89.88 81 PHE A CA 1
ATOM 688 C C . PHE A 1 81 ? 1.400 -0.857 3.918 1.00 89.88 81 PHE A C 1
ATOM 690 O O . PHE A 1 81 ? 2.202 -1.562 4.533 1.00 89.88 81 PHE A O 1
ATOM 697 N N . ILE A 1 82 ? 0.743 -1.319 2.855 1.00 88.88 82 ILE A N 1
ATOM 698 C CA . ILE A 1 82 ? 0.911 -2.684 2.362 1.00 88.88 82 ILE A CA 1
ATOM 699 C C . ILE A 1 82 ? 2.319 -2.923 1.819 1.00 88.88 82 ILE A C 1
ATOM 701 O O . ILE A 1 82 ? 2.908 -3.967 2.115 1.00 88.88 82 ILE A O 1
ATOM 705 N N . TYR A 1 83 ? 2.901 -1.964 1.098 1.00 87.25 83 TYR A N 1
ATOM 706 C CA . TYR A 1 83 ? 4.303 -2.049 0.697 1.00 87.25 83 TYR A CA 1
ATOM 707 C C . TYR A 1 83 ? 5.226 -2.128 1.913 1.00 87.25 83 TYR A C 1
ATOM 709 O O . TYR A 1 83 ? 6.108 -2.991 1.947 1.00 87.25 83 TYR A O 1
ATOM 717 N N . ALA A 1 84 ? 4.988 -1.305 2.937 1.00 85.31 84 ALA A N 1
ATOM 718 C CA . ALA A 1 84 ? 5.742 -1.335 4.186 1.00 85.31 84 ALA A CA 1
ATOM 719 C C . ALA A 1 84 ? 5.669 -2.713 4.848 1.00 85.31 84 ALA A C 1
ATOM 721 O O . ALA A 1 84 ? 6.698 -3.292 5.193 1.00 85.31 84 ALA A O 1
ATOM 722 N N . LEU A 1 85 ? 4.460 -3.266 4.965 1.00 86.19 85 LEU A N 1
ATOM 723 C CA . LEU A 1 85 ? 4.192 -4.565 5.575 1.00 86.19 85 LEU A CA 1
ATOM 724 C C . LEU A 1 85 ? 4.835 -5.719 4.791 1.00 86.19 85 LEU A C 1
ATOM 726 O O . LEU A 1 85 ? 5.454 -6.610 5.375 1.00 86.19 85 LEU A O 1
ATOM 730 N N . SER A 1 86 ? 4.712 -5.701 3.463 1.00 86.62 86 SER A N 1
ATOM 731 C CA . SER A 1 86 ? 5.309 -6.704 2.577 1.00 86.62 86 SER A CA 1
ATOM 732 C C . SER A 1 86 ? 6.833 -6.701 2.703 1.00 86.62 86 SER A C 1
ATOM 734 O O . SER A 1 86 ? 7.454 -7.740 2.946 1.00 86.62 86 SER A O 1
ATOM 736 N N . ASN A 1 87 ? 7.438 -5.511 2.637 1.00 85.50 87 ASN A N 1
ATOM 737 C CA . ASN A 1 87 ? 8.875 -5.336 2.794 1.00 85.50 87 ASN A CA 1
ATOM 738 C C . ASN A 1 87 ? 9.345 -5.690 4.198 1.00 85.50 87 ASN A C 1
ATOM 740 O O . ASN A 1 87 ? 10.410 -6.276 4.334 1.00 85.50 87 ASN A O 1
ATOM 744 N N . SER A 1 88 ? 8.584 -5.371 5.244 1.00 84.31 88 SER A N 1
ATOM 745 C CA . SER A 1 88 ? 8.980 -5.660 6.621 1.00 84.31 88 SER A CA 1
ATOM 746 C C . SER A 1 88 ? 9.007 -7.163 6.909 1.00 84.31 88 SER A C 1
ATOM 748 O O . SER A 1 88 ? 9.814 -7.613 7.717 1.00 84.31 88 SER A O 1
ATOM 750 N N . ARG A 1 89 ? 8.144 -7.941 6.242 1.00 84.69 89 ARG A N 1
ATOM 751 C CA . ARG A 1 89 ? 8.045 -9.402 6.398 1.00 84.69 89 ARG A CA 1
ATOM 752 C C . ARG A 1 89 ? 9.017 -10.184 5.511 1.00 84.69 89 ARG A C 1
ATOM 754 O O . ARG A 1 89 ? 9.362 -11.309 5.850 1.00 84.69 89 ARG A O 1
ATOM 761 N N . GLN A 1 90 ? 9.47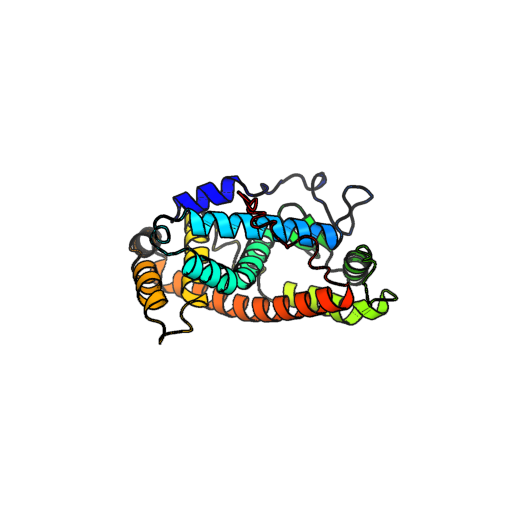3 -9.592 4.408 1.00 86.44 90 GLN A N 1
ATOM 762 C CA . GLN A 1 90 ? 10.343 -10.247 3.418 1.00 86.44 90 GLN A CA 1
ATOM 763 C C . GLN A 1 90 ? 11.714 -9.568 3.270 1.00 86.44 90 GLN A C 1
ATOM 765 O O . GLN A 1 90 ? 12.465 -9.888 2.348 1.00 86.44 90 GLN A O 1
ATOM 770 N N . ALA A 1 91 ? 12.034 -8.610 4.151 1.00 72.06 91 ALA A N 1
ATOM 771 C CA . ALA A 1 91 ? 13.137 -7.663 4.007 1.00 72.06 91 ALA A CA 1
ATOM 772 C C . ALA A 1 91 ? 14.448 -8.337 3.580 1.00 72.06 91 ALA A C 1
ATOM 774 O O . ALA A 1 91 ? 15.052 -9.104 4.328 1.00 72.06 91 ALA A O 1
ATOM 775 N N . ARG A 1 92 ? 14.920 -7.983 2.381 1.00 76.69 92 ARG A N 1
ATOM 776 C CA . ARG A 1 92 ? 16.242 -8.349 1.866 1.00 76.69 92 ARG A CA 1
ATOM 777 C C . ARG A 1 92 ? 16.983 -7.11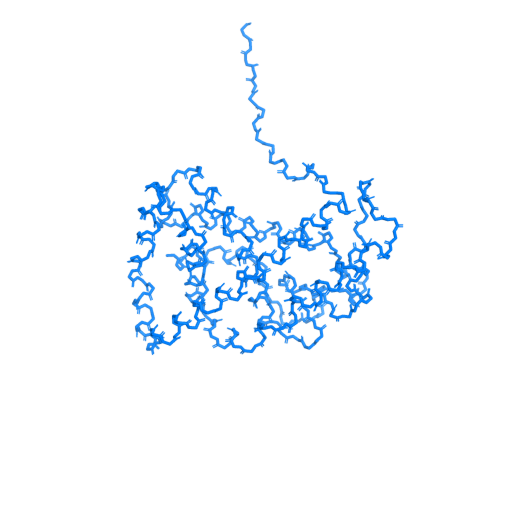5 1.393 1.00 76.69 92 ARG A C 1
ATOM 779 O O . ARG A 1 92 ? 16.375 -6.155 0.908 1.00 76.69 92 ARG A O 1
ATOM 786 N N . SER A 1 93 ? 18.302 -7.136 1.567 1.00 79.06 93 SER A N 1
ATOM 787 C CA . SER A 1 93 ? 19.158 -6.068 1.057 1.00 79.06 93 SER A CA 1
ATOM 788 C C . SER A 1 93 ? 19.003 -5.968 -0.461 1.00 79.06 93 SER A C 1
ATOM 790 O O . SER A 1 93 ? 18.881 -6.985 -1.139 1.00 79.06 93 SER A O 1
ATOM 792 N N . GLY A 1 94 ? 18.945 -4.742 -0.979 1.00 82.50 94 GLY A N 1
ATOM 793 C CA . GLY A 1 94 ? 18.851 -4.490 -2.418 1.00 82.50 94 GLY A CA 1
ATOM 794 C C . GLY A 1 94 ? 17.525 -4.865 -3.090 1.00 82.50 94 GLY A C 1
ATOM 795 O O . GLY A 1 94 ? 17.441 -4.730 -4.302 1.00 82.50 94 GLY A O 1
ATOM 796 N N . ARG A 1 95 ? 16.488 -5.293 -2.355 1.00 86.81 95 ARG A N 1
ATOM 797 C CA . ARG A 1 95 ? 15.162 -5.613 -2.918 1.00 86.81 95 ARG A CA 1
ATOM 798 C C . ARG A 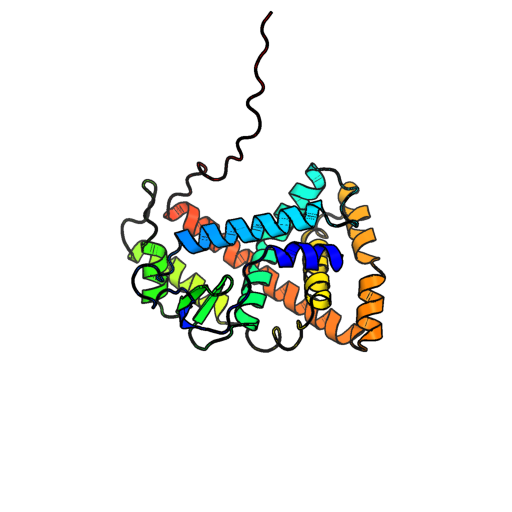1 95 ? 14.046 -4.790 -2.274 1.00 86.81 95 ARG A C 1
ATOM 800 O O . ARG A 1 95 ? 14.101 -4.470 -1.077 1.00 86.81 95 ARG A O 1
ATOM 807 N N . PHE A 1 96 ? 13.034 -4.477 -3.074 1.00 86.56 96 PHE A N 1
ATOM 808 C CA . PHE A 1 96 ? 11.766 -3.894 -2.655 1.00 86.56 96 PHE A CA 1
ATOM 809 C C . PHE A 1 96 ? 10.615 -4.817 -3.047 1.00 86.56 96 PHE A C 1
ATOM 811 O O . PHE A 1 96 ? 10.432 -5.108 -4.223 1.00 86.56 96 PHE A O 1
ATOM 818 N N . TYR A 1 97 ? 9.829 -5.272 -2.077 1.00 87.81 97 TYR A N 1
ATOM 819 C CA . TYR A 1 97 ? 8.689 -6.150 -2.330 1.00 87.81 97 TYR A CA 1
ATOM 820 C C . TYR A 1 97 ? 7.430 -5.335 -2.617 1.00 87.81 97 TYR A C 1
ATOM 822 O O . TYR A 1 97 ? 6.783 -4.837 -1.695 1.00 87.81 97 TYR A O 1
ATOM 830 N N . ALA A 1 98 ? 7.082 -5.213 -3.898 1.00 85.19 98 ALA A N 1
ATOM 831 C CA . ALA A 1 98 ? 5.875 -4.517 -4.341 1.00 85.19 98 ALA A CA 1
ATOM 832 C C . ALA A 1 98 ? 4.593 -5.302 -4.005 1.00 85.19 98 ALA A C 1
ATOM 834 O O . ALA A 1 98 ? 3.525 -4.717 -3.880 1.00 85.19 98 ALA A O 1
ATOM 835 N N . SER A 1 99 ? 4.682 -6.622 -3.832 1.00 88.56 99 SER A N 1
ATOM 836 C CA . SER A 1 99 ? 3.594 -7.467 -3.322 1.00 88.56 99 SER A CA 1
ATOM 837 C C . SER A 1 99 ? 4.176 -8.714 -2.630 1.00 88.56 99 SER A C 1
ATOM 839 O O . SER A 1 99 ? 5.402 -8.894 -2.649 1.00 88.56 99 SER A O 1
ATOM 841 N N . PRO A 1 100 ? 3.372 -9.550 -1.943 1.00 91.12 100 PRO A N 1
ATOM 842 C CA . PRO A 1 100 ? 3.858 -10.820 -1.404 1.00 91.12 100 PRO A CA 1
ATOM 843 C C . PRO A 1 100 ? 4.558 -11.651 -2.489 1.00 91.12 100 PRO A C 1
ATOM 845 O O . PRO A 1 100 ? 4.003 -11.858 -3.564 1.00 91.12 100 PRO A O 1
ATOM 848 N N . ASN A 1 101 ? 5.783 -12.108 -2.216 1.00 93.25 101 ASN A N 1
ATOM 849 C CA . ASN A 1 101 ? 6.605 -12.933 -3.112 1.00 93.25 101 ASN A CA 1
ATOM 850 C C . ASN A 1 101 ? 6.998 -12.274 -4.444 1.00 93.25 101 ASN A C 1
ATOM 852 O O . ASN A 1 101 ? 7.510 -12.962 -5.325 1.00 93.25 101 ASN A O 1
ATOM 856 N N . ALA A 1 102 ? 6.787 -10.966 -4.617 1.00 92.50 102 ALA A N 1
ATOM 857 C CA . ALA A 1 102 ? 7.191 -10.253 -5.824 1.00 92.50 102 ALA A CA 1
ATOM 858 C C . ALA A 1 102 ? 8.029 -9.020 -5.496 1.00 92.50 102 ALA A C 1
ATOM 860 O O . ALA A 1 102 ? 7.600 -8.149 -4.729 1.00 92.50 102 ALA A O 1
ATOM 861 N N . TYR A 1 103 ? 9.213 -8.926 -6.099 1.00 91.00 103 TYR A N 1
ATOM 862 C CA . TYR A 1 103 ? 10.161 -7.860 -5.803 1.00 91.00 103 TYR A CA 1
ATOM 863 C C . TYR A 1 103 ? 10.703 -7.134 -7.033 1.00 91.00 103 TYR A C 1
ATOM 865 O O . TYR A 1 103 ? 10.792 -7.658 -8.139 1.00 91.00 103 TYR A O 1
ATOM 873 N N . ILE A 1 104 ? 11.136 -5.906 -6.789 1.00 87.81 104 ILE A N 1
ATOM 874 C CA . ILE A 1 104 ? 11.928 -5.085 -7.690 1.00 87.81 104 ILE A CA 1
ATOM 875 C C . ILE A 1 104 ? 13.312 -4.973 -7.060 1.00 87.81 104 ILE A C 1
ATOM 877 O O . ILE A 1 104 ? 13.455 -4.652 -5.876 1.00 87.81 104 ILE A O 1
ATOM 881 N N . ASP A 1 105 ? 14.342 -5.298 -7.827 1.00 88.06 105 ASP A N 1
ATOM 882 C CA . ASP A 1 105 ? 15.713 -5.035 -7.425 1.00 88.06 105 ASP A CA 1
ATOM 883 C C . ASP A 1 105 ? 15.934 -3.529 -7.420 1.00 88.06 105 ASP A C 1
ATOM 885 O O . ASP A 1 105 ? 15.606 -2.826 -8.371 1.00 88.06 105 ASP A O 1
ATOM 889 N N . MET A 1 106 ? 16.553 -3.039 -6.354 1.00 82.19 106 MET A N 1
ATOM 890 C CA . MET A 1 106 ? 16.889 -1.629 -6.153 1.00 82.19 106 MET A CA 1
ATOM 891 C C . MET A 1 106 ? 18.092 -1.184 -7.000 1.00 82.19 106 MET A C 1
ATOM 893 O O . MET A 1 106 ? 18.800 -0.243 -6.637 1.00 82.19 106 MET A O 1
ATOM 897 N N . ASP A 1 107 ? 18.336 -1.897 -8.096 1.00 85.31 107 ASP A N 1
ATOM 898 C CA . ASP A 1 107 ? 19.277 -1.552 -9.144 1.00 85.31 107 ASP A CA 1
ATOM 899 C C . ASP A 1 107 ? 18.561 -0.688 -10.182 1.00 85.31 107 ASP A C 1
ATOM 901 O O . ASP A 1 107 ? 17.459 -1.007 -10.634 1.00 85.31 107 ASP A O 1
ATOM 905 N N . TYR A 1 108 ? 19.201 0.413 -10.559 1.00 83.19 108 TYR A N 1
ATOM 906 C CA . TYR A 1 108 ? 18.614 1.400 -11.453 1.00 83.19 108 TYR A CA 1
ATOM 907 C C . TYR A 1 108 ? 18.198 0.809 -12.804 1.00 83.19 108 TYR A C 1
ATOM 909 O O . TYR A 1 108 ? 17.080 1.048 -13.262 1.00 83.19 108 TYR A O 1
ATOM 917 N N . ASN A 1 109 ? 19.068 0.005 -13.419 1.00 85.00 109 ASN A N 1
ATOM 918 C CA . ASN A 1 109 ? 18.816 -0.556 -14.743 1.00 85.00 109 ASN A CA 1
ATOM 919 C C . ASN A 1 109 ? 17.681 -1.580 -14.694 1.00 85.00 109 ASN A C 1
ATOM 921 O O . ASN A 1 109 ? 16.831 -1.605 -15.582 1.00 85.00 109 ASN A O 1
ATOM 925 N N . LYS A 1 110 ? 17.613 -2.385 -13.628 1.00 86.31 110 LYS A N 1
ATOM 926 C CA . LYS A 1 110 ? 16.519 -3.347 -13.426 1.00 86.31 110 LYS A CA 1
ATOM 927 C C . LYS A 1 110 ? 15.177 -2.660 -13.191 1.00 86.31 110 LYS A C 1
ATOM 929 O O . LYS A 1 110 ? 14.177 -3.074 -13.777 1.00 86.31 110 LYS A O 1
ATOM 934 N N . ALA A 1 111 ? 15.151 -1.598 -12.385 1.00 81.56 111 ALA A N 1
ATOM 935 C CA . ALA A 1 111 ? 13.949 -0.798 -12.169 1.00 81.56 111 ALA A CA 1
ATOM 936 C C . ALA A 1 111 ? 13.488 -0.116 -13.467 1.00 81.56 111 ALA A C 1
ATOM 938 O O . ALA A 1 111 ? 12.303 -0.142 -13.793 1.00 81.56 111 ALA A O 1
ATOM 939 N N . LEU A 1 112 ? 14.421 0.434 -14.248 1.00 83.88 112 LEU A N 1
ATOM 940 C CA . LEU A 1 112 ? 14.121 1.042 -15.540 1.00 83.88 112 LEU A CA 1
ATOM 941 C C . LEU A 1 112 ? 13.547 0.026 -16.535 1.00 83.88 112 LEU A C 1
ATOM 943 O O . LEU A 1 112 ? 12.512 0.277 -17.148 1.00 83.88 112 LEU A O 1
ATOM 947 N N . HIS A 1 113 ? 14.184 -1.140 -16.657 1.00 83.75 113 HIS A N 1
ATOM 948 C CA . HIS A 1 113 ? 13.729 -2.206 -17.547 1.00 83.75 113 HIS A CA 1
ATOM 949 C C . HIS A 1 113 ? 12.343 -2.733 -17.143 1.00 83.75 113 HIS A C 1
ATOM 951 O O . HIS A 1 113 ? 11.499 -2.970 -18.002 1.00 83.75 113 HIS A O 1
ATOM 957 N N . CYS A 1 114 ? 12.073 -2.848 -15.838 1.00 84.62 114 CYS A N 1
ATOM 958 C CA . CYS A 1 114 ? 10.760 -3.221 -15.305 1.00 84.62 114 CYS A CA 1
ATOM 959 C C . CYS A 1 114 ? 9.641 -2.283 -15.790 1.00 84.62 114 CYS A C 1
ATOM 961 O O . CYS A 1 114 ? 8.556 -2.752 -16.151 1.00 84.62 114 CYS A O 1
ATOM 963 N N . LEU A 1 115 ? 9.912 -0.972 -15.821 1.00 80.69 115 LEU A N 1
ATOM 964 C CA . LEU A 1 115 ? 8.979 0.045 -16.314 1.00 80.69 115 LEU A CA 1
ATOM 965 C C . LEU A 1 115 ? 8.832 -0.016 -17.840 1.00 80.69 115 LEU A C 1
ATOM 967 O O . LEU A 1 115 ? 7.713 -0.020 -18.347 1.00 80.69 115 LEU A O 1
ATOM 971 N N . ALA A 1 116 ? 9.949 -0.121 -18.564 1.00 80.19 116 ALA A N 1
ATOM 972 C CA . ALA A 1 116 ? 9.971 -0.148 -20.026 1.00 80.19 116 ALA A CA 1
ATOM 973 C C . ALA A 1 116 ? 9.283 -1.389 -20.626 1.00 80.19 116 ALA A C 1
ATOM 975 O O . ALA A 1 116 ? 8.756 -1.326 -21.732 1.00 80.19 116 ALA A O 1
ATOM 976 N N . TYR A 1 117 ? 9.237 -2.505 -19.892 1.00 77.31 117 TYR A N 1
ATOM 977 C CA . TYR A 1 117 ? 8.638 -3.763 -20.354 1.00 77.31 117 TYR A CA 1
ATOM 978 C C . TYR A 1 117 ? 7.097 -3.748 -20.402 1.00 77.31 117 TYR A C 1
ATOM 980 O O . TYR A 1 117 ? 6.477 -4.756 -20.719 1.00 77.31 117 TYR A O 1
ATOM 988 N N . THR A 1 118 ? 6.439 -2.630 -20.083 1.00 69.81 118 THR A N 1
ATOM 989 C CA . THR A 1 118 ? 4.974 -2.508 -20.196 1.00 69.81 118 THR A CA 1
ATOM 990 C C . THR A 1 118 ? 4.611 -1.565 -21.346 1.00 69.81 118 THR A C 1
ATOM 992 O O . THR A 1 118 ? 4.191 -0.436 -21.087 1.00 69.81 118 THR A O 1
ATOM 995 N N . PRO A 1 119 ? 4.791 -1.985 -22.614 1.00 60.19 119 PRO A N 1
ATOM 996 C CA . PRO A 1 119 ? 4.401 -1.167 -23.746 1.00 60.19 119 PRO A CA 1
ATOM 997 C C . PRO A 1 119 ? 2.878 -1.029 -23.763 1.00 60.19 119 PRO A C 1
ATOM 999 O O . PRO A 1 119 ? 2.134 -2.008 -23.738 1.00 60.19 119 PRO A O 1
ATOM 1002 N N . SER A 1 120 ? 2.423 0.215 -23.793 1.00 70.69 120 SER A N 1
ATOM 1003 C CA . SER A 1 120 ? 1.055 0.575 -24.143 1.00 70.69 120 SER A CA 1
ATOM 1004 C C . SER A 1 120 ? 1.081 1.153 -25.546 1.00 70.69 120 SER A C 1
ATOM 1006 O O . SER A 1 120 ? 1.977 1.933 -25.869 1.00 70.69 120 SER A O 1
ATOM 1008 N N . ASN A 1 121 ? 0.069 0.848 -26.356 1.00 70.50 121 ASN A N 1
ATOM 1009 C CA . ASN A 1 121 ? -0.099 1.478 -27.671 1.00 70.50 121 ASN A CA 1
ATOM 1010 C C . ASN A 1 121 ? -0.298 3.003 -27.567 1.00 70.50 121 ASN A C 1
ATOM 1012 O O . ASN A 1 121 ? -0.144 3.713 -28.554 1.00 70.50 121 ASN A O 1
ATOM 1016 N N . HIS A 1 122 ? -0.624 3.503 -26.372 1.00 76.12 122 HIS A N 1
ATOM 1017 C CA . HIS A 1 122 ? -0.79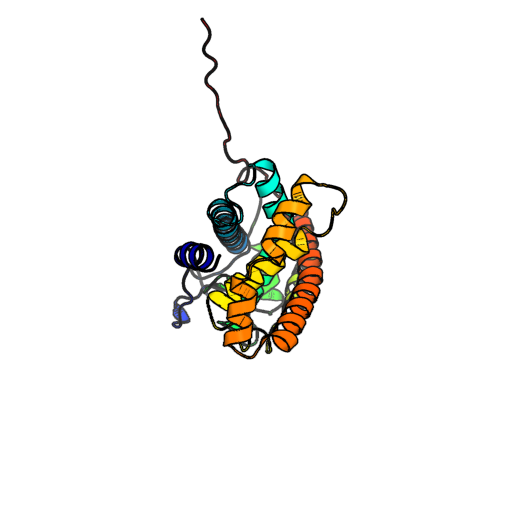1 4.923 -26.064 1.00 76.12 122 HIS A CA 1
ATOM 1018 C C . HIS A 1 122 ? 0.386 5.506 -25.270 1.00 76.12 122 HIS A C 1
ATOM 1020 O O . HIS A 1 122 ? 0.269 6.593 -24.708 1.00 76.12 122 HIS A O 1
ATOM 1026 N N . SER A 1 123 ? 1.497 4.774 -25.163 1.00 79.69 123 SER A N 1
ATOM 1027 C CA . SER A 1 123 ? 2.687 5.241 -24.458 1.00 79.69 123 SER A CA 1
ATOM 1028 C C . SER A 1 123 ? 3.293 6.452 -25.169 1.00 79.69 123 SER A C 1
ATOM 1030 O O . SER A 1 123 ? 3.606 6.394 -26.354 1.00 79.69 123 SER A O 1
ATOM 1032 N N . LEU A 1 124 ? 3.503 7.531 -24.416 1.00 80.69 124 LEU A N 1
ATOM 1033 C CA . LEU A 1 124 ? 4.315 8.679 -24.814 1.00 80.69 124 LEU A CA 1
ATOM 1034 C C . LEU A 1 124 ? 5.816 8.384 -24.697 1.00 80.69 124 LEU A C 1
ATOM 1036 O O . LEU A 1 124 ? 6.617 9.098 -25.293 1.00 80.69 124 LEU A O 1
ATOM 1040 N N . ALA A 1 125 ? 6.212 7.358 -23.930 1.00 80.81 125 ALA A N 1
ATOM 1041 C CA . ALA A 1 125 ? 7.607 6.935 -23.872 1.00 80.81 125 ALA A CA 1
ATOM 1042 C C . ALA A 1 125 ? 8.024 6.305 -25.207 1.00 80.81 125 ALA A C 1
ATOM 1044 O O . ALA A 1 125 ? 7.469 5.286 -25.62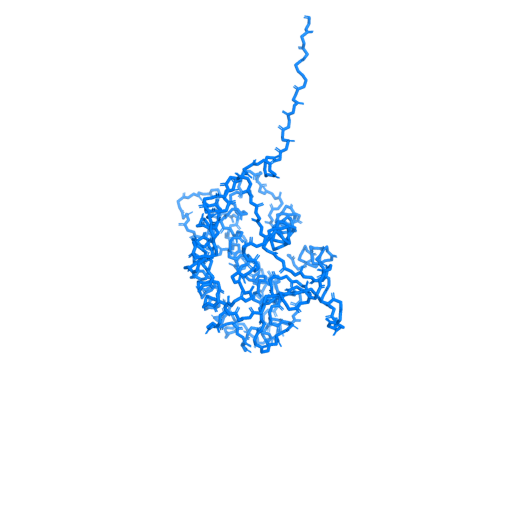2 1.00 80.81 125 ALA A O 1
ATOM 1045 N N . THR A 1 126 ? 9.029 6.906 -25.835 1.00 74.25 126 THR A N 1
ATOM 1046 C CA . THR A 1 126 ? 9.656 6.464 -27.088 1.00 74.25 126 THR A CA 1
ATOM 1047 C C . THR A 1 126 ? 10.921 5.646 -26.839 1.00 74.25 126 THR A C 1
ATOM 1049 O O . THR A 1 126 ? 11.358 4.885 -27.702 1.00 74.25 126 THR A O 1
ATOM 1052 N N . GLY A 1 127 ? 11.497 5.747 -25.637 1.00 74.06 127 GLY A N 1
ATOM 1053 C CA . GLY A 1 127 ? 12.591 4.893 -25.198 1.00 74.06 127 GLY A CA 1
ATOM 1054 C C . GLY A 1 127 ? 12.815 4.913 -23.682 1.00 74.06 127 GLY A C 1
ATOM 1055 O O . GLY A 1 127 ? 12.154 5.651 -22.953 1.00 74.06 127 GLY A O 1
ATOM 1056 N N . PRO A 1 128 ? 13.786 4.128 -23.174 1.00 73.62 128 PRO A N 1
ATOM 1057 C CA . PRO A 1 128 ? 14.065 4.040 -21.737 1.00 73.62 128 PRO A CA 1
ATOM 1058 C C . PRO A 1 128 ? 14.430 5.387 -21.093 1.00 73.62 128 PRO A C 1
ATOM 1060 O O . PRO A 1 128 ? 14.143 5.614 -19.924 1.00 73.62 128 PRO A O 1
ATOM 1063 N N . HIS A 1 129 ? 15.020 6.315 -21.849 1.00 77.62 129 HIS A N 1
ATOM 1064 C CA . HIS A 1 129 ? 15.412 7.633 -21.346 1.00 77.62 129 HIS A CA 1
ATOM 1065 C C . HIS A 1 129 ? 14.224 8.477 -20.848 1.00 77.62 129 HIS A C 1
ATOM 1067 O O . HIS A 1 129 ? 14.382 9.211 -19.872 1.00 77.62 129 HIS A O 1
ATOM 1073 N N . ASP A 1 130 ? 13.031 8.307 -21.428 1.00 76.31 130 ASP A N 1
ATOM 1074 C CA . ASP A 1 130 ? 11.797 8.986 -21.001 1.00 76.31 130 ASP A CA 1
ATOM 1075 C C . ASP A 1 130 ? 11.348 8.543 -19.597 1.00 76.31 130 ASP A C 1
ATOM 1077 O O . ASP A 1 130 ? 10.673 9.274 -18.870 1.00 76.31 130 ASP A O 1
ATOM 1081 N N . LEU A 1 131 ? 11.778 7.350 -19.176 1.00 78.62 131 LEU A N 1
ATOM 1082 C CA . LEU A 1 131 ? 11.439 6.738 -17.892 1.00 78.62 131 LEU A CA 1
ATOM 1083 C C . LEU A 1 131 ? 12.523 6.954 -16.823 1.00 78.62 131 LEU A C 1
ATOM 1085 O O . LEU A 1 131 ? 12.285 6.669 -15.646 1.00 78.62 131 LEU A O 1
ATOM 1089 N N . ASN A 1 132 ? 13.686 7.513 -17.183 1.00 73.56 132 ASN A N 1
ATOM 1090 C CA . ASN A 1 132 ? 14.821 7.696 -16.269 1.00 73.56 132 ASN A CA 1
ATOM 1091 C C . ASN A 1 132 ? 14.489 8.556 -15.045 1.00 73.56 132 ASN A C 1
ATOM 1093 O O . ASN A 1 132 ? 14.980 8.285 -13.952 1.00 73.56 132 ASN A O 1
ATOM 1097 N N . ARG A 1 133 ? 13.659 9.594 -15.200 1.00 66.12 133 ARG A N 1
ATOM 1098 C CA . ARG A 1 133 ? 13.258 10.454 -14.071 1.00 66.12 133 ARG A CA 1
ATOM 1099 C C . ARG A 1 133 ? 12.311 9.732 -13.105 1.00 66.12 133 ARG A C 1
ATOM 1101 O O . ARG A 1 133 ? 12.354 9.988 -11.904 1.00 66.12 133 ARG A O 1
ATOM 1108 N N . LEU A 1 134 ? 11.510 8.795 -13.611 1.00 68.50 134 LEU A N 1
ATOM 1109 C CA . LEU A 1 134 ? 10.537 8.025 -12.829 1.00 68.50 134 LEU A CA 1
ATOM 1110 C C . LEU A 1 134 ? 11.200 6.858 -12.087 1.00 68.50 134 LEU A C 1
ATOM 1112 O O . LEU A 1 134 ? 10.867 6.587 -10.931 1.00 68.50 134 LEU A O 1
ATOM 1116 N N . SER A 1 135 ? 12.180 6.198 -12.714 1.00 61.84 135 SER A N 1
ATOM 1117 C CA . SER A 1 135 ? 12.917 5.083 -12.108 1.00 61.84 135 SER A CA 1
ATOM 1118 C C . SER A 1 135 ? 13.742 5.533 -10.896 1.00 61.84 135 SER A C 1
ATOM 1120 O O . SER A 1 135 ? 13.717 4.860 -9.862 1.00 61.84 135 SER A O 1
ATOM 1122 N N . ILE A 1 136 ? 14.366 6.719 -10.955 1.00 56.69 136 ILE A N 1
ATOM 1123 C CA . ILE A 1 136 ? 15.055 7.350 -9.811 1.00 56.69 136 ILE A CA 1
ATOM 1124 C C . ILE A 1 136 ? 14.071 7.567 -8.654 1.00 56.69 136 ILE A C 1
ATOM 1126 O O . ILE A 1 136 ? 14.370 7.224 -7.511 1.00 56.69 136 ILE A O 1
ATOM 1130 N N . PHE A 1 137 ? 12.866 8.059 -8.940 1.00 56.97 137 PHE A N 1
ATOM 1131 C CA . PHE A 1 137 ? 11.864 8.340 -7.911 1.00 56.97 137 PHE A CA 1
ATOM 1132 C C . PHE A 1 137 ? 11.364 7.064 -7.214 1.00 56.97 137 PHE A C 1
ATOM 1134 O O . PHE A 1 137 ? 11.237 7.031 -5.988 1.00 56.97 137 PHE A O 1
ATOM 1141 N N . SER A 1 138 ? 11.169 5.978 -7.971 1.00 57.75 138 SER A N 1
ATOM 1142 C CA . SER A 1 138 ? 10.780 4.667 -7.424 1.00 57.75 138 SER A CA 1
ATOM 1143 C C . SER A 1 138 ? 11.866 4.038 -6.538 1.00 57.75 138 SER A C 1
ATOM 1145 O O . SER A 1 138 ? 11.557 3.397 -5.532 1.00 57.75 138 SER A O 1
ATOM 1147 N N . ALA A 1 139 ? 13.142 4.273 -6.870 1.00 52.72 139 ALA A N 1
ATOM 1148 C CA . ALA A 1 139 ? 14.291 3.745 -6.143 1.00 52.72 139 ALA A CA 1
ATOM 1149 C C . ALA A 1 139 ? 14.622 4.537 -4.858 1.00 52.72 139 ALA A C 1
ATOM 1151 O O . ALA A 1 139 ? 15.180 3.972 -3.915 1.00 52.72 139 ALA A O 1
ATOM 1152 N N . PHE A 1 140 ? 14.297 5.835 -4.799 1.00 50.66 140 PHE A N 1
ATOM 1153 C CA . PHE A 1 140 ? 14.594 6.697 -3.645 1.00 50.66 140 PHE A CA 1
ATOM 1154 C C . PHE A 1 140 ? 13.462 6.761 -2.610 1.00 50.66 140 PHE A C 1
ATOM 1156 O O . PHE A 1 140 ? 13.748 6.695 -1.411 1.00 50.66 140 PHE A O 1
ATOM 1163 N N . SER A 1 141 ? 12.197 6.798 -3.043 1.00 53.91 141 SER A N 1
ATOM 1164 C CA . SER A 1 141 ? 11.020 6.810 -2.146 1.00 53.91 141 SER A CA 1
ATOM 1165 C C . SER A 1 141 ? 10.910 5.538 -1.290 1.00 53.91 141 SER A C 1
ATOM 1167 O O . SER A 1 141 ? 10.466 5.571 -0.145 1.00 53.91 141 SER A O 1
ATOM 1169 N N . THR A 1 142 ? 11.412 4.409 -1.794 1.00 53.16 142 THR A N 1
ATOM 1170 C CA . THR A 1 142 ? 11.386 3.100 -1.119 1.00 53.16 142 THR A CA 1
ATOM 1171 C C . THR A 1 142 ? 12.604 2.824 -0.225 1.00 53.16 142 THR A C 1
ATOM 1173 O O . THR A 1 142 ? 12.577 1.901 0.597 1.00 53.16 142 THR A O 1
ATOM 1176 N N . LYS A 1 143 ? 13.692 3.604 -0.345 1.00 53.94 143 LYS A N 1
ATOM 1177 C CA . LYS A 1 143 ? 14.968 3.330 0.346 1.00 53.94 143 LYS A CA 1
ATOM 1178 C C . LYS A 1 143 ? 15.035 3.884 1.771 1.00 53.94 143 LYS A C 1
ATOM 1180 O O . LYS A 1 143 ? 15.770 3.332 2.587 1.00 53.94 143 LYS A O 1
ATOM 1185 N N . SER A 1 144 ? 14.330 4.971 2.083 1.00 48.59 144 SER A N 1
ATOM 1186 C CA . SER A 1 144 ? 14.834 5.883 3.117 1.00 48.59 144 SER A CA 1
ATOM 1187 C C . SER A 1 144 ? 14.270 5.740 4.535 1.00 48.59 144 SER A C 1
ATOM 1189 O O . SER A 1 144 ? 14.946 6.224 5.438 1.00 48.59 144 SER A O 1
ATOM 1191 N N . ARG A 1 145 ? 13.124 5.090 4.823 1.00 52.09 145 ARG A N 1
ATOM 1192 C CA . ARG A 1 145 ? 12.585 5.152 6.216 1.00 52.09 145 ARG A CA 1
ATOM 1193 C C . ARG A 1 145 ? 11.918 3.919 6.833 1.00 52.09 145 ARG A C 1
ATOM 1195 O O . ARG A 1 145 ? 11.819 3.850 8.053 1.00 52.09 145 ARG A O 1
ATOM 1202 N N . GLN A 1 146 ? 11.511 2.902 6.074 1.00 55.06 146 GLN A N 1
ATOM 1203 C CA . GLN A 1 146 ? 10.609 1.870 6.631 1.00 55.06 146 GLN A CA 1
ATOM 1204 C C . GLN A 1 146 ? 11.281 0.632 7.269 1.00 55.06 146 GLN A C 1
ATOM 1206 O O . GLN A 1 146 ? 10.611 -0.176 7.912 1.00 55.06 146 GLN A O 1
ATOM 1211 N N . LYS A 1 147 ? 12.597 0.426 7.124 1.00 54.53 147 LYS A N 1
ATOM 1212 C CA . LYS A 1 147 ? 13.157 -0.945 7.160 1.00 54.53 147 LYS A CA 1
ATOM 1213 C C . LYS A 1 147 ? 13.568 -1.560 8.511 1.00 54.53 147 LYS A C 1
ATOM 1215 O O . LYS A 1 147 ? 13.994 -2.711 8.497 1.00 54.53 147 LYS A O 1
ATOM 1220 N N . ARG A 1 148 ? 13.435 -0.912 9.679 1.00 52.19 148 ARG A N 1
ATOM 1221 C CA . ARG A 1 148 ? 13.814 -1.583 10.957 1.00 52.19 148 ARG A CA 1
ATOM 1222 C C . ARG A 1 148 ? 12.820 -1.522 12.109 1.00 52.19 148 ARG A C 1
ATOM 1224 O O . ARG A 1 148 ? 12.774 -2.473 12.887 1.00 52.19 148 ARG A O 1
ATOM 1231 N N . ASN A 1 149 ? 12.010 -0.474 12.211 1.00 56.47 149 ASN A N 1
ATOM 1232 C CA . ASN A 1 149 ? 11.097 -0.334 13.349 1.00 56.47 149 ASN A CA 1
ATOM 1233 C C . ASN A 1 149 ? 9.701 -0.906 13.077 1.00 56.47 149 ASN A C 1
ATOM 1235 O O . ASN A 1 149 ? 9.021 -1.288 14.025 1.00 56.47 149 ASN A O 1
ATOM 1239 N N . PHE A 1 150 ? 9.304 -1.039 11.808 1.00 63.34 150 PHE A N 1
ATOM 1240 C CA . PHE A 1 150 ? 7.965 -1.493 11.433 1.00 63.34 150 PHE A CA 1
ATOM 1241 C C . PHE A 1 150 ? 7.737 -2.993 11.703 1.00 63.34 150 PHE A C 1
ATOM 1243 O O . PHE A 1 150 ? 6.770 -3.357 12.370 1.00 63.34 150 PHE A O 1
ATOM 1250 N N . SER A 1 151 ? 8.669 -3.864 11.282 1.00 59.88 151 SER A N 1
ATOM 1251 C CA . SER A 1 151 ? 8.553 -5.330 11.440 1.00 59.88 151 SER A CA 1
ATOM 1252 C C . SER A 1 151 ? 8.542 -5.794 12.894 1.00 59.88 151 SER A C 1
ATOM 1254 O O . SER A 1 151 ? 7.853 -6.752 13.218 1.00 59.88 151 SER A O 1
ATOM 1256 N N . LYS A 1 152 ? 9.290 -5.124 13.780 1.00 63.62 152 LYS A N 1
ATOM 1257 C CA . LYS A 1 152 ? 9.322 -5.466 15.213 1.00 63.62 152 LYS A CA 1
ATOM 1258 C C . LYS A 1 152 ? 8.045 -5.060 15.950 1.00 63.62 152 LYS A C 1
ATOM 1260 O O . LYS A 1 152 ? 7.797 -5.551 17.047 1.00 63.62 152 LYS A O 1
ATOM 1265 N N . LYS A 1 153 ? 7.290 -4.106 15.400 1.00 66.81 153 LYS A N 1
ATOM 1266 C CA . LYS A 1 153 ? 6.169 -3.457 16.086 1.00 66.81 153 LYS A CA 1
ATOM 1267 C C . LYS A 1 153 ? 4.807 -4.004 15.644 1.00 66.81 153 LYS A C 1
ATOM 1269 O O . LYS A 1 153 ? 3.929 -4.054 16.503 1.00 66.81 153 LYS A O 1
ATOM 1274 N N . MET A 1 154 ? 4.674 -4.426 14.380 1.00 75.69 154 MET A N 1
ATOM 1275 C CA . MET A 1 154 ? 3.454 -4.959 13.751 1.00 75.69 154 MET A CA 1
ATOM 1276 C C . MET A 1 154 ? 3.523 -6.480 13.576 1.00 75.69 154 MET A C 1
ATOM 1278 O O . MET A 1 154 ? 3.837 -6.977 12.491 1.00 75.69 154 MET A O 1
ATOM 1282 N N . CYS A 1 155 ? 3.260 -7.226 14.647 1.00 74.44 155 CYS A N 1
ATOM 1283 C CA . CYS A 1 155 ? 3.476 -8.677 14.658 1.00 74.44 155 CYS A CA 1
ATOM 1284 C C . CYS A 1 155 ? 2.178 -9.483 14.558 1.00 74.44 155 CYS A C 1
ATOM 1286 O O . CYS A 1 155 ? 2.225 -10.653 14.186 1.00 74.44 155 CYS A O 1
ATOM 1288 N N . THR A 1 156 ? 1.040 -8.877 14.896 1.00 84.44 156 THR A N 1
ATOM 1289 C CA . THR A 1 156 ? -0.255 -9.562 15.006 1.00 84.44 156 THR A CA 1
ATOM 1290 C C . THR A 1 156 ? -1.291 -8.990 14.042 1.00 84.44 156 THR A C 1
ATOM 1292 O O . THR A 1 156 ? -1.145 -7.866 13.551 1.00 84.44 156 THR A O 1
ATOM 1295 N N . ASP A 1 157 ? -2.352 -9.753 13.781 1.00 83.56 157 ASP A N 1
ATOM 1296 C CA . ASP A 1 157 ? -3.480 -9.286 12.968 1.00 83.56 157 ASP A CA 1
ATOM 1297 C C . ASP A 1 157 ? -4.205 -8.115 13.645 1.00 83.56 157 ASP A C 1
ATOM 1299 O O . ASP A 1 157 ? -4.706 -7.220 12.969 1.00 83.56 157 ASP A O 1
ATOM 1303 N N . GLU A 1 158 ? -4.199 -8.067 14.979 1.00 84.25 158 GLU A N 1
ATOM 1304 C CA . GLU A 1 158 ? -4.706 -6.946 15.767 1.00 84.25 158 GLU A CA 1
ATOM 1305 C C . GLU A 1 158 ? -3.895 -5.661 15.531 1.00 84.25 158 GLU A C 1
ATOM 1307 O O . GLU A 1 158 ? -4.480 -4.593 15.351 1.00 84.25 158 GLU A O 1
ATOM 1312 N N . ASP A 1 159 ? -2.558 -5.745 15.483 1.00 84.88 159 ASP A N 1
ATOM 1313 C CA . ASP A 1 159 ? -1.702 -4.577 15.216 1.00 84.88 159 ASP A CA 1
ATOM 1314 C C . ASP A 1 159 ? -1.954 -4.018 13.803 1.00 84.88 159 ASP A C 1
ATOM 1316 O O . ASP A 1 159 ? -2.037 -2.805 13.592 1.00 84.88 159 ASP A O 1
ATOM 1320 N N . ILE A 1 160 ? -2.125 -4.918 12.833 1.00 87.88 160 ILE A N 1
ATOM 1321 C CA . ILE A 1 160 ? -2.474 -4.586 11.450 1.00 87.88 160 ILE A CA 1
ATOM 1322 C C . ILE A 1 160 ? -3.854 -3.935 11.382 1.00 87.88 160 ILE A C 1
ATOM 1324 O O . ILE A 1 160 ? -4.009 -2.896 10.740 1.00 87.88 160 ILE A O 1
ATOM 1328 N N . ALA A 1 161 ? -4.847 -4.519 12.055 1.00 86.75 161 ALA A N 1
ATOM 1329 C CA . ALA A 1 161 ? -6.200 -3.985 12.098 1.00 86.75 161 ALA A CA 1
ATOM 1330 C C . ALA A 1 161 ? -6.227 -2.578 12.698 1.00 86.75 161 ALA A C 1
ATOM 1332 O O . ALA A 1 161 ? -6.909 -1.695 12.177 1.00 86.75 161 ALA A O 1
ATOM 1333 N N . LEU A 1 162 ? -5.441 -2.352 13.751 1.00 86.50 162 LEU A N 1
ATOM 1334 C CA . LEU A 1 162 ? -5.290 -1.041 14.364 1.00 86.50 162 LEU A CA 1
ATOM 1335 C C . LEU A 1 162 ? -4.658 -0.026 13.405 1.00 86.50 162 LEU A C 1
ATOM 1337 O O . LEU A 1 162 ? -5.136 1.102 13.316 1.00 86.50 162 LEU A O 1
ATOM 1341 N N . MET A 1 163 ? -3.619 -0.411 12.662 1.00 88.81 163 MET A N 1
ATOM 1342 C CA . MET A 1 163 ? -3.004 0.470 11.665 1.00 88.81 163 MET A CA 1
ATOM 1343 C C . MET A 1 163 ? -3.980 0.833 10.542 1.00 88.81 163 MET A C 1
ATOM 1345 O O . MET A 1 163 ? -4.080 1.997 10.166 1.00 88.81 163 MET A O 1
ATOM 1349 N N . ILE A 1 164 ? -4.752 -0.135 10.049 1.00 90.56 164 ILE A N 1
ATOM 1350 C CA . ILE A 1 164 ? -5.796 0.099 9.046 1.00 90.56 164 ILE A CA 1
ATOM 1351 C C . ILE A 1 164 ? -6.859 1.069 9.581 1.00 90.56 164 ILE A C 1
ATOM 1353 O O . ILE A 1 164 ? -7.233 2.007 8.881 1.00 90.56 164 ILE A O 1
ATOM 1357 N N . LEU A 1 165 ? -7.315 0.895 10.826 1.00 88.19 165 LEU A N 1
ATOM 1358 C CA . LEU A 1 165 ? -8.245 1.836 11.461 1.00 88.19 165 LEU A CA 1
ATOM 1359 C C . LEU A 1 165 ? -7.661 3.244 11.553 1.00 88.19 165 LEU A C 1
ATOM 1361 O O . LEU A 1 165 ? -8.358 4.207 11.254 1.00 88.19 165 LEU A O 1
ATOM 1365 N N . LEU A 1 166 ? -6.389 3.373 11.934 1.00 88.69 166 LEU A N 1
ATOM 1366 C CA . LEU A 1 166 ? -5.715 4.669 11.986 1.00 88.69 166 LEU A CA 1
ATOM 1367 C C . LEU A 1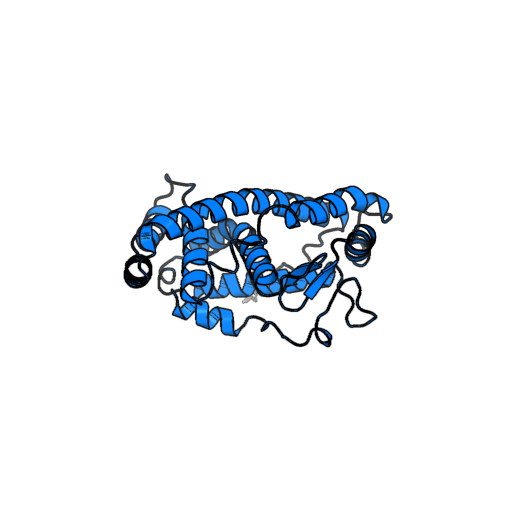 166 ? -5.619 5.316 10.604 1.00 88.69 166 LEU A C 1
ATOM 1369 O O . LEU A 1 166 ? -5.854 6.515 10.491 1.00 88.69 166 LEU A O 1
ATOM 1373 N N . ILE A 1 167 ? -5.330 4.541 9.557 1.00 91.50 167 ILE A N 1
ATOM 1374 C CA . ILE A 1 167 ? -5.346 5.019 8.168 1.00 91.50 167 ILE A CA 1
ATOM 1375 C C . ILE A 1 167 ? -6.733 5.560 7.812 1.00 91.50 167 ILE A C 1
ATOM 1377 O O . ILE A 1 167 ? -6.820 6.680 7.311 1.00 91.50 167 ILE A O 1
ATOM 1381 N N . ILE A 1 168 ? -7.802 4.818 8.126 1.00 89.69 168 ILE A N 1
ATOM 1382 C CA . ILE A 1 168 ? -9.186 5.240 7.862 1.00 89.69 168 ILE A CA 1
ATOM 1383 C C . ILE A 1 168 ? -9.521 6.521 8.624 1.00 89.69 168 ILE A C 1
ATOM 1385 O O . ILE A 1 168 ? -9.990 7.485 8.027 1.00 89.69 168 ILE A O 1
ATOM 1389 N N . ILE A 1 169 ? -9.257 6.559 9.929 1.00 87.50 169 ILE A N 1
ATOM 1390 C CA . ILE A 1 169 ? -9.568 7.715 10.772 1.00 87.50 169 ILE A CA 1
ATOM 1391 C C . ILE A 1 169 ? -8.811 8.943 10.275 1.00 87.50 169 ILE A C 1
ATOM 1393 O O . ILE A 1 169 ? -9.415 9.978 10.023 1.00 87.50 169 ILE A O 1
ATOM 1397 N N . LEU A 1 170 ? -7.491 8.836 10.122 1.00 87.31 170 LEU A N 1
ATOM 1398 C CA . LEU A 1 170 ? -6.650 9.989 9.832 1.00 87.31 170 LEU A CA 1
ATOM 1399 C C . LEU A 1 170 ? -6.919 10.535 8.432 1.00 87.31 170 LEU A C 1
ATOM 1401 O O . LEU A 1 170 ? -7.002 11.752 8.275 1.00 87.31 170 LEU A O 1
ATOM 1405 N N . SER A 1 171 ? -7.049 9.676 7.419 1.00 89.25 171 SER A N 1
ATOM 1406 C CA . SER A 1 171 ? -7.263 10.116 6.028 1.00 89.25 171 SER A CA 1
ATOM 1407 C C . SER A 1 171 ? -8.592 10.842 5.825 1.00 89.25 171 SER A C 1
ATOM 1409 O O . SER A 1 171 ? -8.710 11.618 4.888 1.00 89.25 171 SER A O 1
ATOM 1411 N N . ASN A 1 172 ? -9.555 10.630 6.722 1.00 86.31 172 ASN A N 1
ATOM 1412 C CA . ASN A 1 172 ? -10.906 11.176 6.627 1.00 86.31 172 ASN A CA 1
ATOM 1413 C C . ASN A 1 172 ? -11.219 12.236 7.703 1.00 86.31 172 ASN A C 1
ATOM 1415 O O . ASN A 1 172 ? -12.326 12.759 7.748 1.00 86.31 172 ASN A O 1
ATOM 1419 N N . ASP A 1 173 ? -10.253 12.592 8.558 1.00 82.38 173 ASP A N 1
ATOM 1420 C CA . ASP A 1 173 ? -10.396 13.644 9.585 1.00 82.38 173 ASP A CA 1
ATOM 1421 C C . ASP A 1 173 ? -10.137 15.065 9.035 1.00 82.38 173 ASP A C 1
ATOM 1423 O O . ASP A 1 173 ? -9.898 16.005 9.796 1.00 82.38 173 ASP A O 1
ATOM 1427 N N . CYS A 1 174 ? -10.108 15.220 7.707 1.00 70.69 174 CYS A N 1
ATOM 1428 C CA . CYS A 1 174 ? -9.768 16.462 7.010 1.00 70.69 174 CYS A CA 1
ATOM 1429 C C . CYS A 1 174 ? -10.965 17.406 6.824 1.00 70.69 174 CYS A C 1
ATOM 1431 O O . CYS A 1 174 ? -10.785 18.619 6.918 1.00 70.69 174 CYS A O 1
ATOM 1433 N N . ASP A 1 175 ? -12.176 16.879 6.631 1.00 67.81 175 ASP A N 1
ATOM 1434 C CA . ASP A 1 175 ? -13.387 17.683 6.449 1.00 67.81 175 ASP A CA 1
ATOM 1435 C C . ASP A 1 175 ? -14.248 17.683 7.720 1.00 67.81 175 ASP A C 1
ATOM 1437 O O . ASP A 1 175 ? -15.191 16.905 7.899 1.00 67.81 175 ASP A O 1
ATOM 1441 N N . LYS A 1 176 ? -13.889 18.574 8.650 1.00 69.81 176 LYS A N 1
ATOM 1442 C CA . LYS A 1 176 ? -14.633 18.768 9.905 1.00 69.81 176 LYS A CA 1
ATOM 1443 C C . LYS A 1 176 ? -16.016 19.385 9.703 1.00 69.81 176 LYS A C 1
ATOM 1445 O O . LYS A 1 176 ? -16.836 19.299 10.613 1.00 69.81 176 LYS A O 1
ATOM 1450 N N . ALA A 1 177 ? -16.266 20.007 8.551 1.00 67.38 177 ALA A N 1
ATOM 1451 C CA . ALA A 1 177 ? -17.531 20.668 8.258 1.00 67.38 177 ALA A CA 1
ATOM 1452 C C . ALA A 1 177 ? -18.600 19.674 7.782 1.00 67.38 177 ALA A C 1
ATOM 1454 O O . ALA A 1 177 ? -19.790 19.902 8.001 1.00 67.38 177 ALA A O 1
ATOM 1455 N N . ASN A 1 178 ? -18.197 18.550 7.183 1.00 69.44 178 ASN A N 1
ATOM 1456 C CA . ASN A 1 178 ? -19.133 17.548 6.693 1.00 69.44 178 ASN A CA 1
ATOM 1457 C C . ASN A 1 178 ? -19.641 16.617 7.813 1.00 69.44 178 ASN A C 1
ATOM 1459 O O . ASN A 1 178 ? -18.984 15.656 8.225 1.00 69.44 178 ASN A O 1
ATOM 1463 N N . SER A 1 179 ? -20.855 16.888 8.299 1.00 69.19 179 SER A N 1
ATOM 1464 C CA . SER A 1 179 ? -21.494 16.149 9.398 1.00 69.19 179 SER A CA 1
ATOM 1465 C C . SER A 1 179 ? -21.712 14.659 9.105 1.00 69.19 179 SER A C 1
ATOM 1467 O O . SER A 1 179 ? -21.703 13.858 10.044 1.00 69.19 179 SER A O 1
ATOM 1469 N N . ALA A 1 180 ? -21.830 14.271 7.828 1.00 70.06 180 ALA A N 1
ATOM 1470 C CA . ALA A 1 180 ? -21.977 12.873 7.419 1.00 70.06 180 ALA A CA 1
ATOM 1471 C C . ALA A 1 180 ? -20.736 12.030 7.765 1.00 70.06 180 ALA A C 1
ATOM 1473 O O . ALA A 1 180 ? -20.854 10.841 8.051 1.00 70.06 180 ALA A O 1
ATOM 1474 N N . TRP A 1 181 ? -19.557 12.655 7.819 1.00 70.88 181 TRP A N 1
ATOM 1475 C CA . TRP A 1 181 ? -18.280 11.994 8.100 1.00 70.88 181 TRP A CA 1
ATOM 1476 C C . TRP A 1 181 ? -17.929 11.998 9.578 1.00 70.88 181 TRP A C 1
ATOM 1478 O O . TRP A 1 181 ? -17.333 11.049 10.091 1.00 70.88 181 TRP A O 1
ATOM 1488 N N . GLN A 1 182 ? -18.312 13.059 10.285 1.00 76.06 182 GLN A N 1
ATOM 1489 C CA . GLN A 1 182 ? -17.886 13.260 11.664 1.00 76.06 182 GLN A CA 1
ATOM 1490 C C . GLN A 1 182 ? -18.425 12.186 12.603 1.00 76.06 182 GLN A C 1
ATOM 1492 O O . GLN A 1 182 ? -17.672 11.704 13.444 1.00 76.06 182 GLN A O 1
ATOM 1497 N N . ARG A 1 183 ? -19.683 11.753 12.441 1.00 77.81 183 ARG A N 1
ATOM 1498 C CA . ARG A 1 183 ? -20.251 10.685 13.279 1.00 77.81 183 ARG A CA 1
ATOM 1499 C C . ARG A 1 183 ? -19.523 9.342 13.078 1.00 77.81 183 ARG A C 1
ATOM 1501 O O . ARG A 1 183 ? -19.018 8.825 14.072 1.00 77.81 183 ARG A O 1
ATOM 1508 N N . PRO A 1 184 ? -19.365 8.815 11.849 1.00 74.38 184 PRO A N 1
ATOM 1509 C CA . PRO A 1 184 ? -18.599 7.591 11.610 1.00 74.38 184 PRO A CA 1
ATOM 1510 C C . PRO A 1 184 ? -17.159 7.659 12.124 1.00 74.38 184 PRO A C 1
ATOM 1512 O O . PRO A 1 184 ? -16.707 6.762 12.828 1.00 74.38 184 PRO A O 1
ATOM 1515 N N . ILE A 1 185 ? -16.435 8.745 11.832 1.00 79.94 185 ILE A N 1
ATOM 1516 C CA . ILE A 1 185 ? -15.043 8.912 12.272 1.00 79.94 185 ILE A CA 1
ATOM 1517 C C . ILE A 1 185 ? -14.949 8.996 13.795 1.00 79.94 185 ILE A C 1
ATOM 1519 O O . ILE A 1 185 ? -14.038 8.433 14.402 1.00 79.94 185 ILE A O 1
ATOM 1523 N N . HIS A 1 186 ? -15.899 9.665 14.435 1.00 79.25 186 HIS A N 1
ATOM 1524 C CA . HIS A 1 186 ? -15.985 9.727 15.883 1.00 79.25 186 HIS A CA 1
ATOM 1525 C C . HIS A 1 186 ? -16.298 8.359 16.510 1.00 79.25 186 HIS A C 1
ATOM 1527 O O . HIS A 1 186 ? -15.664 7.989 17.500 1.00 79.25 186 HIS A O 1
ATOM 1533 N N . ASP A 1 187 ? -17.201 7.577 15.920 1.00 77.12 187 ASP A N 1
ATOM 1534 C CA . ASP A 1 187 ? -17.517 6.224 16.386 1.00 77.12 187 ASP A CA 1
ATOM 1535 C C . ASP A 1 187 ? -16.308 5.285 16.216 1.00 77.12 187 ASP A C 1
ATOM 1537 O O . ASP A 1 187 ? -15.983 4.522 17.129 1.00 77.12 187 ASP A O 1
ATOM 1541 N N . LEU A 1 188 ? -15.546 5.433 15.124 1.00 76.50 188 LEU A N 1
ATOM 1542 C CA . LEU A 1 188 ? -14.263 4.751 14.925 1.00 76.50 188 LEU A CA 1
ATOM 1543 C C . LEU A 1 188 ? -13.208 5.156 15.968 1.00 76.50 188 LEU A C 1
ATOM 1545 O O . LEU A 1 188 ? -12.506 4.302 16.510 1.00 76.50 188 LEU A O 1
ATOM 1549 N N . LYS A 1 189 ? -13.103 6.450 16.296 1.00 79.00 189 LYS A N 1
ATOM 1550 C CA . LYS A 1 189 ? -12.201 6.957 17.350 1.00 79.00 189 LYS A CA 1
ATOM 1551 C C . LYS A 1 189 ? -12.564 6.403 18.735 1.00 79.00 189 LYS A C 1
ATOM 1553 O O . LYS A 1 189 ? -11.693 6.298 19.594 1.00 79.00 189 LYS A O 1
ATOM 1558 N N . ARG A 1 190 ? -13.828 6.022 18.953 1.00 74.50 190 ARG A N 1
ATOM 1559 C CA . ARG A 1 190 ? -14.351 5.464 20.213 1.00 74.50 190 ARG A CA 1
ATOM 1560 C C . ARG A 1 190 ? -14.235 3.946 20.332 1.00 74.50 190 ARG A C 1
ATOM 1562 O O . ARG A 1 190 ? -14.739 3.390 21.311 1.00 74.50 190 ARG A O 1
ATOM 1569 N N . ILE A 1 191 ? -13.598 3.258 19.383 1.00 71.56 191 ILE A N 1
ATOM 1570 C CA . ILE A 1 191 ? -13.456 1.798 19.429 1.00 71.56 191 ILE A CA 1
ATOM 1571 C C . ILE A 1 191 ? -12.645 1.390 20.668 1.00 71.56 191 ILE A C 1
ATOM 1573 O O . ILE A 1 191 ? -11.414 1.343 20.670 1.00 71.56 191 ILE A O 1
ATOM 1577 N N . LYS A 1 192 ? -13.370 1.017 21.727 1.00 71.31 192 LYS A N 1
ATOM 1578 C CA . LYS A 1 192 ? -12.809 0.515 22.988 1.00 71.31 192 LYS A CA 1
ATOM 1579 C C . LYS A 1 192 ? -11.994 -0.762 22.792 1.00 71.31 192 LYS A C 1
ATOM 1581 O O . LYS A 1 192 ? -11.109 -1.032 23.593 1.00 71.31 192 LYS A O 1
ATOM 1586 N N . GLU A 1 193 ? -12.254 -1.527 21.727 1.00 69.31 193 GLU A N 1
ATOM 1587 C CA . GLU A 1 193 ? -11.489 -2.731 21.360 1.00 69.31 193 GLU A CA 1
ATOM 1588 C C . GLU A 1 193 ? -9.998 -2.400 21.154 1.00 69.31 193 GLU A C 1
ATOM 1590 O O . GLU A 1 193 ? -9.134 -3.107 21.671 1.00 69.31 193 GLU A O 1
ATOM 1595 N N . ALA A 1 194 ? -9.693 -1.279 20.489 1.00 72.88 194 ALA A N 1
ATOM 1596 C CA . ALA A 1 194 ? -8.327 -0.819 20.258 1.00 72.88 194 ALA A CA 1
ATOM 1597 C C . ALA A 1 194 ? -7.650 -0.390 21.568 1.00 72.88 194 ALA A C 1
ATOM 1599 O O . ALA A 1 194 ? -6.533 -0.811 21.868 1.00 72.88 194 ALA A O 1
ATOM 1600 N N . GLU A 1 195 ? -8.338 0.406 22.389 1.00 75.50 195 GLU A N 1
ATOM 1601 C CA . GLU A 1 195 ? -7.812 0.829 23.689 1.00 75.50 195 GLU A CA 1
ATOM 1602 C C . GLU A 1 195 ? -7.590 -0.347 24.643 1.00 75.50 195 GLU A C 1
ATOM 1604 O O . GLU A 1 195 ? -6.562 -0.408 25.323 1.00 75.50 195 GLU A O 1
ATOM 1609 N N . TYR A 1 196 ? -8.531 -1.291 24.683 1.00 79.38 196 TYR A N 1
ATOM 1610 C CA . TYR A 1 196 ? -8.448 -2.504 25.486 1.00 79.38 196 TYR A CA 1
ATOM 1611 C C . TYR A 1 196 ? -7.268 -3.373 25.045 1.00 79.38 196 TYR A C 1
ATOM 1613 O O . TYR A 1 196 ? -6.458 -3.770 25.883 1.00 79.38 196 TYR A O 1
ATOM 1621 N N . TYR A 1 197 ? -7.114 -3.608 23.736 1.00 80.50 197 TYR A N 1
ATOM 1622 C CA . TYR A 1 197 ? -5.986 -4.353 23.174 1.00 80.50 197 TYR A CA 1
ATOM 1623 C C . TYR A 1 197 ? -4.637 -3.738 23.578 1.00 80.50 197 TYR A C 1
ATOM 1625 O O . TYR A 1 197 ? -3.755 -4.426 24.100 1.00 80.50 197 TYR A O 1
ATOM 1633 N N . LEU A 1 198 ? -4.497 -2.421 23.414 1.00 79.44 198 LEU A N 1
ATOM 1634 C CA . LEU A 1 198 ? -3.271 -1.695 23.739 1.00 79.44 198 LEU A CA 1
ATOM 1635 C C . LEU A 1 198 ? -2.953 -1.672 25.236 1.00 79.44 198 LEU A C 1
ATOM 1637 O O . LEU A 1 198 ? -1.784 -1.772 25.623 1.00 79.44 198 LEU A O 1
ATOM 1641 N N . THR A 1 199 ? -3.988 -1.560 26.070 1.00 82.69 199 THR A N 1
ATOM 1642 C CA . THR A 1 199 ? -3.868 -1.608 27.532 1.00 82.69 199 THR A CA 1
ATOM 1643 C C . THR A 1 199 ? -3.441 -3.000 27.983 1.00 82.69 199 THR A C 1
ATOM 1645 O O . THR A 1 199 ? -2.464 -3.129 28.715 1.00 82.69 199 THR A O 1
ATOM 1648 N N . ARG A 1 200 ? -4.088 -4.055 27.469 1.00 83.12 200 ARG A N 1
ATOM 1649 C CA . ARG A 1 200 ? -3.751 -5.455 27.766 1.00 83.12 200 ARG A CA 1
ATOM 1650 C C . ARG A 1 200 ? -2.309 -5.802 27.391 1.00 83.12 200 ARG A C 1
ATOM 1652 O O . ARG A 1 200 ? -1.677 -6.603 28.070 1.00 83.12 200 ARG A O 1
ATOM 1659 N N . LYS A 1 201 ? -1.780 -5.216 26.315 1.00 79.94 201 LYS A N 1
ATOM 1660 C CA . LYS A 1 201 ? -0.383 -5.404 25.895 1.00 79.94 201 LYS A CA 1
ATOM 1661 C C . LYS A 1 201 ? 0.618 -4.531 26.662 1.00 79.94 201 LYS A C 1
ATOM 1663 O O . LYS A 1 201 ? 1.810 -4.677 26.422 1.00 79.94 201 LYS A O 1
ATOM 1668 N N . GLY A 1 202 ? 0.170 -3.619 27.532 1.00 79.19 202 GLY A N 1
ATOM 1669 C CA . GLY A 1 202 ? 1.045 -2.688 28.255 1.00 79.19 202 GLY A CA 1
ATOM 1670 C C . GLY A 1 202 ? 1.759 -1.679 27.346 1.00 79.19 202 GLY A C 1
ATOM 1671 O O . GLY A 1 202 ? 2.823 -1.178 27.693 1.00 79.19 202 GLY A O 1
ATOM 1672 N N . ARG A 1 203 ? 1.213 -1.402 26.151 1.00 76.31 203 ARG A N 1
ATOM 1673 C CA . ARG A 1 203 ? 1.890 -0.627 25.089 1.00 76.31 203 ARG A CA 1
ATOM 1674 C C . ARG A 1 203 ? 1.236 0.726 24.786 1.00 76.31 203 ARG A C 1
ATOM 1676 O O . ARG A 1 203 ? 1.727 1.435 23.914 1.00 76.31 203 ARG A O 1
ATOM 1683 N N . LYS A 1 204 ? 0.157 1.097 25.491 1.00 72.00 204 LYS A N 1
ATOM 1684 C CA . LYS A 1 204 ? -0.808 2.140 25.081 1.00 72.00 204 LYS A CA 1
ATOM 1685 C C . LYS A 1 204 ? -0.189 3.438 24.547 1.00 72.00 204 LYS A C 1
ATOM 1687 O O . LYS A 1 204 ? -0.422 3.769 23.389 1.00 72.00 204 LYS A O 1
ATOM 1692 N N . ASN A 1 205 ? 0.607 4.150 25.342 1.00 73.69 205 ASN A N 1
ATOM 1693 C CA . ASN A 1 205 ? 1.001 5.518 24.982 1.00 73.69 205 ASN A CA 1
ATOM 1694 C C . ASN A 1 205 ? 2.153 5.564 23.968 1.00 73.69 205 ASN A C 1
ATOM 1696 O O . ASN A 1 205 ? 2.052 6.249 22.953 1.00 73.69 205 ASN A O 1
ATOM 1700 N N . VAL A 1 206 ? 3.225 4.801 24.207 1.00 79.38 206 VAL A N 1
ATOM 1701 C CA . VAL A 1 206 ? 4.413 4.815 23.335 1.00 79.38 206 VAL A CA 1
ATOM 1702 C C . VAL A 1 206 ? 4.091 4.230 21.963 1.00 79.38 206 VAL A C 1
ATOM 1704 O O . VAL A 1 206 ? 4.443 4.814 20.943 1.00 79.38 206 VAL A O 1
ATOM 1707 N N . PHE A 1 207 ? 3.360 3.113 21.920 1.00 80.19 207 PHE A N 1
ATOM 1708 C CA . PHE A 1 207 ? 3.031 2.474 20.652 1.00 80.19 207 PHE A CA 1
ATOM 1709 C C . PHE A 1 207 ? 2.070 3.319 19.821 1.00 80.19 207 PHE A C 1
ATOM 1711 O O . PHE A 1 207 ? 2.300 3.458 18.629 1.00 80.19 207 PHE A O 1
ATOM 1718 N N . MET A 1 208 ? 1.043 3.931 20.421 1.00 79.56 208 MET A N 1
ATOM 1719 C CA . MET A 1 208 ? 0.131 4.792 19.663 1.00 79.56 208 MET A CA 1
ATOM 1720 C C . MET A 1 208 ? 0.856 6.009 19.075 1.00 79.56 208 MET A C 1
ATOM 1722 O O . MET A 1 208 ? 0.676 6.308 17.898 1.00 79.56 208 MET A O 1
ATOM 1726 N N . ALA A 1 209 ? 1.720 6.672 19.853 1.00 81.31 209 ALA A N 1
ATOM 1727 C CA . ALA A 1 209 ? 2.540 7.776 19.353 1.00 81.31 209 ALA A CA 1
ATOM 1728 C C . ALA A 1 209 ? 3.444 7.331 18.191 1.00 81.31 209 ALA A C 1
ATOM 1730 O O . ALA A 1 209 ? 3.504 7.998 17.159 1.00 81.31 209 ALA A O 1
ATOM 1731 N N . ASP A 1 210 ? 4.076 6.161 18.315 1.00 81.81 210 ASP A N 1
ATOM 1732 C CA . ASP A 1 210 ? 4.852 5.563 17.230 1.00 81.81 210 ASP A CA 1
ATOM 1733 C C . ASP A 1 210 ? 3.999 5.310 15.982 1.00 81.81 210 ASP A C 1
ATOM 1735 O O . ASP A 1 210 ? 4.451 5.600 14.874 1.00 81.81 210 ASP A O 1
ATOM 1739 N N . LEU A 1 211 ? 2.785 4.767 16.136 1.00 82.25 211 LEU A N 1
ATOM 1740 C CA . LEU A 1 211 ? 1.887 4.506 15.010 1.00 82.25 211 LEU A CA 1
ATOM 1741 C C . LEU A 1 211 ? 1.510 5.803 14.296 1.00 82.25 211 LEU A C 1
ATOM 1743 O O . LEU A 1 211 ? 1.562 5.849 13.071 1.00 82.25 211 LEU A O 1
ATOM 1747 N N . LEU A 1 212 ? 1.191 6.861 15.044 1.00 84.00 212 LEU A N 1
ATOM 1748 C CA . LEU A 1 212 ? 0.868 8.173 14.483 1.00 84.00 212 LEU A CA 1
ATOM 1749 C C . LEU A 1 212 ? 2.046 8.764 13.699 1.00 84.00 212 LEU A C 1
ATOM 1751 O O . LEU A 1 212 ? 1.856 9.229 12.575 1.00 84.00 212 LEU A O 1
ATOM 1755 N N . LEU A 1 213 ? 3.264 8.686 14.246 1.00 84.00 213 LEU A N 1
ATOM 1756 C CA . LEU A 1 213 ? 4.478 9.114 13.542 1.00 84.00 213 LEU A CA 1
ATOM 1757 C C . LEU A 1 213 ? 4.684 8.319 12.247 1.00 84.00 213 LEU A C 1
ATOM 1759 O O . LEU A 1 213 ? 4.954 8.904 11.200 1.00 84.00 213 LEU A O 1
ATOM 1763 N N . HIS A 1 214 ? 4.477 6.999 12.289 1.00 83.00 214 HIS A N 1
ATOM 1764 C CA . HIS A 1 214 ? 4.577 6.162 11.094 1.00 83.00 214 HIS A CA 1
ATOM 1765 C C . HIS A 1 214 ? 3.525 6.530 10.049 1.00 83.00 214 HIS A C 1
ATOM 1767 O O . HIS A 1 214 ? 3.855 6.614 8.870 1.00 83.00 214 HIS A O 1
ATOM 1773 N N . VAL A 1 215 ? 2.274 6.775 10.448 1.00 85.75 215 VAL A N 1
ATOM 1774 C CA . VAL A 1 215 ? 1.235 7.208 9.506 1.00 85.75 215 VAL A CA 1
ATOM 1775 C C . VAL A 1 215 ? 1.586 8.559 8.884 1.00 85.75 215 VAL A C 1
ATOM 1777 O O . VAL A 1 215 ? 1.397 8.737 7.682 1.00 85.75 215 VAL A O 1
ATOM 1780 N N . SER A 1 216 ? 2.155 9.485 9.658 1.00 85.31 216 SER A N 1
ATOM 1781 C CA . SER A 1 216 ? 2.634 10.767 9.135 1.00 85.31 216 SER A CA 1
ATOM 1782 C C . SER A 1 216 ? 3.721 10.588 8.070 1.00 85.31 216 SER A C 1
ATOM 1784 O O . SER A 1 216 ? 3.618 11.175 6.997 1.00 85.31 216 SER A O 1
ATOM 1786 N N . ASP A 1 217 ? 4.726 9.744 8.316 1.00 84.50 217 ASP A N 1
ATOM 1787 C CA . ASP A 1 217 ? 5.757 9.431 7.314 1.00 84.50 217 ASP A CA 1
ATOM 1788 C C . ASP A 1 217 ? 5.160 8.748 6.069 1.00 84.50 217 ASP A C 1
ATOM 1790 O O . ASP A 1 217 ? 5.557 9.037 4.937 1.00 84.50 217 ASP A O 1
ATOM 1794 N N . MET A 1 218 ? 4.185 7.851 6.261 1.00 86.69 218 MET A N 1
ATOM 1795 C CA . MET A 1 218 ? 3.498 7.174 5.159 1.00 86.69 218 MET A CA 1
ATOM 1796 C C . MET A 1 218 ? 2.656 8.135 4.313 1.00 86.69 218 MET A C 1
ATOM 1798 O O . MET A 1 218 ? 2.518 7.899 3.119 1.00 86.69 218 MET A O 1
ATOM 1802 N N . ARG A 1 219 ? 2.132 9.233 4.874 1.00 87.69 219 ARG A N 1
ATOM 1803 C CA . ARG A 1 219 ? 1.403 10.258 4.104 1.00 87.69 219 ARG A CA 1
ATOM 1804 C C . ARG A 1 219 ? 2.287 10.970 3.094 1.00 87.69 219 ARG A C 1
ATOM 1806 O O . ARG A 1 219 ? 1.873 11.142 1.950 1.00 87.69 219 ARG A O 1
ATOM 1813 N N . THR A 1 220 ? 3.502 11.341 3.490 1.00 85.12 220 THR A N 1
ATOM 1814 C CA . THR A 1 220 ? 4.476 11.938 2.566 1.00 85.12 220 THR A CA 1
ATOM 1815 C C . THR A 1 220 ? 4.771 10.974 1.420 1.00 85.12 220 THR A C 1
ATOM 1817 O O . THR A 1 220 ? 4.658 11.345 0.255 1.00 85.12 220 THR A O 1
ATOM 1820 N N . GLN A 1 221 ? 5.021 9.702 1.746 1.00 84.12 221 GLN A N 1
ATOM 1821 C CA . GLN A 1 221 ? 5.245 8.655 0.746 1.00 84.12 221 GLN A CA 1
ATOM 1822 C C . GLN A 1 221 ? 4.016 8.410 -0.137 1.00 84.12 221 GLN A C 1
ATOM 1824 O O . GLN A 1 221 ? 4.164 8.140 -1.322 1.00 84.12 221 GLN A O 1
ATOM 1829 N N . ALA A 1 222 ? 2.801 8.508 0.406 1.00 87.38 222 ALA A N 1
ATOM 1830 C CA . ALA A 1 222 ? 1.570 8.328 -0.361 1.00 87.38 222 ALA A CA 1
ATOM 1831 C C . ALA A 1 222 ? 1.383 9.451 -1.388 1.00 87.38 222 ALA A C 1
ATOM 1833 O O . ALA A 1 222 ? 1.002 9.173 -2.523 1.00 87.38 222 ALA A O 1
ATOM 1834 N N . SER A 1 223 ? 1.709 10.693 -1.017 1.00 86.00 223 SER A N 1
ATOM 1835 C CA . SER A 1 223 ? 1.720 11.839 -1.933 1.00 86.00 223 SER A CA 1
ATOM 1836 C C . SER A 1 223 ? 2.757 11.658 -3.048 1.00 86.00 223 SER A C 1
ATOM 1838 O O . SER A 1 223 ? 2.434 11.753 -4.232 1.00 86.00 223 SER A O 1
ATOM 1840 N N . GLU A 1 224 ? 3.988 11.289 -2.687 1.00 83.31 224 GLU A N 1
ATOM 1841 C CA . GLU A 1 224 ? 5.060 10.973 -3.640 1.00 83.31 224 GLU A CA 1
ATOM 1842 C C . GLU A 1 224 ? 4.669 9.844 -4.605 1.00 83.31 224 GLU A C 1
ATOM 1844 O O . GLU A 1 224 ? 4.852 9.960 -5.818 1.00 83.31 224 GLU A O 1
ATOM 1849 N N . LEU A 1 225 ? 4.085 8.767 -4.075 1.00 83.31 225 LEU A N 1
ATOM 1850 C CA . LEU A 1 225 ? 3.626 7.618 -4.848 1.00 83.31 225 LEU A CA 1
ATOM 1851 C C . LEU A 1 225 ? 2.461 7.984 -5.777 1.00 83.31 225 LEU A C 1
ATOM 1853 O O . LEU A 1 225 ? 2.415 7.505 -6.908 1.00 83.31 225 LEU A O 1
ATOM 1857 N N . SER A 1 226 ? 1.542 8.844 -5.331 1.00 85.62 226 SER A N 1
ATOM 1858 C CA . SER A 1 226 ? 0.435 9.346 -6.153 1.00 85.62 226 SER A CA 1
ATOM 1859 C C . SER A 1 226 ? 0.958 10.135 -7.352 1.00 85.62 226 SER A C 1
ATOM 1861 O O . SER A 1 226 ? 0.567 9.871 -8.489 1.00 85.62 226 SER A O 1
ATOM 1863 N N . ASN A 1 227 ? 1.913 11.041 -7.123 1.00 83.88 227 ASN A N 1
ATOM 1864 C CA . ASN A 1 227 ? 2.551 11.818 -8.189 1.00 83.88 227 ASN A CA 1
ATOM 1865 C C . ASN A 1 227 ? 3.306 10.920 -9.178 1.00 83.88 227 ASN A C 1
ATOM 1867 O O . ASN A 1 227 ? 3.244 11.132 -10.394 1.00 83.88 227 ASN A O 1
ATOM 1871 N N . LEU A 1 228 ? 3.983 9.886 -8.668 1.00 82.69 228 LEU A N 1
ATOM 1872 C CA . LEU A 1 228 ? 4.657 8.891 -9.495 1.00 82.69 228 LEU A CA 1
ATOM 1873 C C . LEU A 1 228 ? 3.659 8.122 -10.371 1.00 82.69 228 LEU A C 1
ATOM 1875 O O . LEU A 1 228 ? 3.874 8.032 -11.577 1.00 82.69 228 LEU A O 1
ATOM 1879 N N . TYR A 1 229 ? 2.564 7.604 -9.805 1.00 81.69 229 TYR A N 1
ATOM 1880 C CA . TYR A 1 229 ? 1.543 6.896 -10.584 1.00 81.69 229 TYR A CA 1
ATOM 1881 C C . TYR A 1 229 ? 0.838 7.803 -11.592 1.00 81.69 229 TYR A C 1
ATOM 1883 O O . TYR A 1 229 ? 0.599 7.365 -12.714 1.00 81.69 229 TYR A O 1
ATOM 1891 N N . GLY A 1 230 ? 0.561 9.061 -11.243 1.00 81.81 230 GLY A N 1
ATOM 1892 C CA . GLY A 1 230 ? 0.028 10.045 -12.186 1.00 81.81 230 GLY A CA 1
ATOM 1893 C C . GLY A 1 230 ? 0.965 10.255 -13.378 1.00 81.81 230 GLY A C 1
ATOM 1894 O O . GLY A 1 230 ? 0.537 10.174 -14.528 1.00 81.81 230 GLY A O 1
ATOM 1895 N N . SER A 1 231 ? 2.263 10.416 -13.110 1.00 82.56 231 SER A N 1
ATOM 1896 C CA . SER A 1 231 ? 3.284 10.579 -14.152 1.00 82.56 231 SER A CA 1
ATOM 1897 C C . SER A 1 231 ? 3.444 9.320 -15.009 1.00 82.56 231 SER A C 1
ATOM 1899 O O . SER A 1 231 ? 3.523 9.408 -16.231 1.00 82.56 231 SER A O 1
ATOM 1901 N N . LEU A 1 232 ? 3.450 8.137 -14.386 1.00 80.31 232 LEU A N 1
ATOM 1902 C CA . LEU A 1 232 ? 3.526 6.856 -15.090 1.00 80.31 232 LEU A CA 1
ATOM 1903 C C . LEU A 1 232 ? 2.291 6.613 -15.957 1.00 80.31 232 LEU A C 1
ATOM 1905 O O . LEU A 1 232 ? 2.440 6.157 -17.082 1.00 80.31 232 LEU A O 1
ATOM 1909 N N . ASN A 1 233 ? 1.090 6.936 -15.477 1.00 79.06 233 ASN A N 1
ATOM 1910 C CA . ASN A 1 233 ? -0.135 6.810 -16.267 1.00 79.06 233 ASN A CA 1
ATOM 1911 C C . ASN A 1 233 ? -0.154 7.785 -17.448 1.00 79.06 233 ASN A C 1
ATOM 1913 O O . ASN A 1 233 ? -0.614 7.416 -18.523 1.00 79.06 233 ASN A O 1
ATOM 1917 N N . LEU A 1 234 ? 0.364 9.003 -17.277 1.00 80.50 234 LEU A N 1
ATOM 1918 C CA . LEU A 1 234 ? 0.499 9.954 -18.377 1.00 80.50 234 LEU A CA 1
ATOM 1919 C C . LEU A 1 234 ? 1.476 9.430 -19.441 1.00 80.50 234 LEU A C 1
ATOM 1921 O O . LEU A 1 234 ? 1.162 9.424 -20.626 1.00 80.50 234 LEU A O 1
ATOM 1925 N N . ILE A 1 235 ? 2.652 8.968 -19.011 1.00 80.50 235 ILE A N 1
ATOM 1926 C CA . ILE A 1 235 ? 3.750 8.595 -19.910 1.00 80.50 235 ILE A CA 1
ATOM 1927 C C . ILE A 1 235 ? 3.524 7.231 -20.559 1.00 80.50 235 ILE A C 1
ATOM 1929 O O . ILE A 1 235 ? 3.790 7.068 -21.741 1.00 80.50 235 ILE A O 1
ATOM 1933 N N . LEU A 1 236 ? 3.020 6.248 -19.818 1.00 77.56 236 LEU A N 1
ATOM 1934 C CA . LEU A 1 236 ? 2.779 4.897 -20.327 1.00 77.56 236 LEU A CA 1
ATOM 1935 C C . LEU A 1 236 ? 1.377 4.741 -20.924 1.00 77.56 236 LEU A C 1
ATOM 1937 O O . LEU A 1 236 ? 0.966 3.617 -21.181 1.00 77.56 236 LEU A O 1
ATOM 1941 N N . GLY A 1 237 ? 0.622 5.825 -21.123 1.00 68.44 237 GLY A N 1
ATOM 1942 C CA . GLY A 1 237 ? -0.708 5.769 -21.722 1.00 68.44 237 GLY A CA 1
ATOM 1943 C C . GLY A 1 237 ? -1.693 4.960 -20.879 1.00 68.44 237 GLY A C 1
ATOM 1944 O O . GLY A 1 237 ? -1.970 3.790 -21.155 1.00 68.44 237 GLY A O 1
ATOM 1945 N N . GLY A 1 238 ? -2.229 5.590 -19.835 1.00 58.44 238 GLY A N 1
ATOM 1946 C CA . GLY A 1 238 ? -3.284 5.059 -18.983 1.00 58.44 238 GLY A CA 1
ATOM 1947 C C . GLY A 1 238 ? -4.616 4.975 -19.724 1.00 58.44 238 GLY A C 1
ATOM 1948 O O . GLY A 1 238 ? -5.490 5.813 -19.529 1.00 58.44 238 GLY A O 1
ATOM 1949 N N . GLY A 1 239 ? -4.786 3.946 -20.553 1.00 46.44 239 GLY A N 1
ATOM 1950 C CA . GLY A 1 239 ? -6.094 3.568 -21.073 1.00 46.44 239 GLY A CA 1
ATOM 1951 C C . GLY A 1 239 ? -7.019 3.198 -19.915 1.00 46.44 239 GLY A C 1
ATOM 1952 O O . GLY A 1 239 ? -6.814 2.192 -19.230 1.00 46.44 239 GLY A O 1
ATOM 1953 N N . CYS A 1 240 ? -8.054 4.008 -19.710 1.00 41.44 240 CYS A N 1
ATOM 1954 C CA . CYS A 1 240 ? -9.199 3.741 -18.841 1.00 41.44 240 CYS A CA 1
ATOM 1955 C C . CYS A 1 240 ? -10.102 2.609 -19.375 1.00 41.44 240 CYS A C 1
ATOM 1957 O O . CYS A 1 240 ? -11.292 2.580 -19.073 1.00 41.44 240 CYS A O 1
ATOM 1959 N N . ASP A 1 241 ? -9.567 1.660 -20.143 1.00 39.75 241 ASP A N 1
ATOM 1960 C CA . ASP A 1 241 ? -10.364 0.589 -20.750 1.00 39.75 241 ASP A CA 1
ATOM 1961 C C . ASP A 1 241 ? -10.515 -0.628 -19.825 1.00 39.75 241 ASP A C 1
ATOM 1963 O O . ASP A 1 241 ? -11.441 -1.417 -19.985 1.00 39.75 241 ASP A O 1
ATOM 1967 N N . GLY A 1 242 ? -9.658 -0.758 -18.803 1.00 36.34 242 GLY A N 1
ATOM 1968 C CA . GLY A 1 242 ? -9.716 -1.854 -17.823 1.00 36.34 242 GLY A CA 1
ATOM 1969 C C . GLY A 1 242 ? -10.369 -1.512 -16.477 1.00 36.34 242 GLY A C 1
ATOM 1970 O O . GLY A 1 242 ? -10.659 -2.418 -15.702 1.00 36.34 242 GLY A O 1
ATOM 1971 N N . LEU A 1 243 ? -10.590 -0.224 -16.179 1.00 36.25 243 LEU A N 1
ATOM 1972 C CA . LEU A 1 243 ? -11.160 0.248 -14.901 1.00 36.25 243 LEU A CA 1
ATOM 1973 C C . LEU A 1 243 ? -12.580 0.817 -15.026 1.00 36.25 243 LEU A C 1
ATOM 1975 O O . LEU A 1 243 ? -13.188 1.150 -14.011 1.00 36.25 243 LEU A O 1
ATOM 1979 N N . ARG A 1 244 ? -13.164 0.845 -16.234 1.00 32.28 244 ARG A N 1
ATOM 1980 C CA . ARG A 1 244 ? -14.624 0.881 -16.371 1.00 32.28 244 ARG A CA 1
ATOM 1981 C C . ARG A 1 244 ? -15.167 -0.455 -15.874 1.00 32.28 244 ARG A C 1
ATOM 1983 O O . ARG A 1 244 ? -15.322 -1.408 -16.634 1.00 32.28 244 ARG A O 1
ATOM 1990 N N . VAL A 1 245 ? -15.470 -0.517 -14.579 1.00 36.03 245 VAL A N 1
ATOM 1991 C CA . VAL A 1 245 ? -16.492 -1.429 -14.069 1.00 36.03 245 VAL A CA 1
ATOM 1992 C C . VAL A 1 245 ? -17.677 -1.271 -15.016 1.00 36.03 245 VAL A C 1
ATOM 1994 O O . VAL A 1 245 ? -18.207 -0.168 -15.150 1.00 36.03 245 VAL A O 1
ATOM 1997 N N . LYS A 1 246 ? -18.041 -2.334 -15.742 1.00 34.75 246 LYS A N 1
ATOM 1998 C CA . LYS A 1 246 ? -19.294 -2.397 -16.499 1.00 34.75 246 LYS A CA 1
ATOM 1999 C C . LYS A 1 246 ? -20.445 -2.303 -15.495 1.00 34.75 246 LYS A C 1
ATOM 2001 O O . LYS A 1 246 ? -21.017 -3.308 -15.087 1.00 34.75 246 LYS A O 1
ATOM 2006 N N . GLY A 1 247 ? -20.732 -1.088 -15.050 1.00 35.12 247 GLY A N 1
ATOM 2007 C CA . GLY A 1 247 ? -21.962 -0.721 -14.389 1.00 35.12 247 GLY A CA 1
ATOM 2008 C C . GLY A 1 247 ? -23.035 -0.610 -15.457 1.00 35.12 247 GLY A C 1
ATOM 2009 O O . GLY A 1 247 ? -22.981 0.279 -16.295 1.00 35.12 247 GLY A O 1
ATOM 2010 N N . GLN A 1 248 ? -23.976 -1.549 -15.404 1.00 33.47 248 GLN A N 1
ATOM 2011 C CA . GLN A 1 248 ? -25.366 -1.366 -15.814 1.00 33.47 248 GLN A CA 1
ATOM 2012 C C . GLN A 1 248 ? -25.606 -0.999 -17.287 1.00 33.47 248 GLN A C 1
ATOM 2014 O O . GLN A 1 248 ? -25.871 0.143 -17.641 1.00 33.47 248 GLN A O 1
ATOM 2019 N N . GLY A 1 249 ? -25.662 -2.030 -18.133 1.00 29.44 249 GLY A N 1
ATOM 2020 C CA . GLY A 1 249 ? -26.646 -2.034 -19.213 1.00 29.44 249 GLY A CA 1
ATOM 2021 C C . GLY A 1 249 ? -28.006 -2.369 -18.605 1.00 29.44 249 GLY A C 1
ATOM 2022 O O . GLY A 1 249 ? -28.287 -3.536 -18.339 1.00 29.44 249 GLY A O 1
ATOM 2023 N N . VAL A 1 250 ? -28.809 -1.349 -18.315 1.00 36.03 250 VAL A N 1
ATOM 2024 C CA . VAL A 1 250 ? -30.251 -1.515 -18.103 1.00 36.03 250 VAL A CA 1
ATOM 2025 C C . VAL A 1 250 ? -30.851 -1.852 -19.472 1.00 36.03 250 VAL A C 1
ATOM 2027 O O . VAL A 1 250 ? -30.587 -1.113 -20.420 1.00 36.03 250 VAL A O 1
ATOM 2030 N N . PRO A 1 251 ? -31.611 -2.948 -19.634 1.00 35.81 251 PRO A N 1
ATOM 2031 C CA . PRO A 1 251 ? -32.364 -3.153 -20.858 1.00 35.81 251 PRO A CA 1
ATOM 2032 C C . PRO A 1 251 ? -33.530 -2.161 -20.864 1.00 35.81 251 PRO A C 1
ATOM 2034 O O . PRO A 1 251 ? -34.418 -2.230 -20.012 1.00 35.81 251 PRO A O 1
ATOM 2037 N N . GLU A 1 252 ? -33.512 -1.226 -21.812 1.00 33.06 252 GLU A N 1
ATOM 2038 C CA . GLU A 1 252 ? -34.694 -0.445 -22.164 1.00 33.06 252 GLU A CA 1
ATOM 2039 C C . GLU A 1 252 ? -35.770 -1.421 -22.649 1.00 33.06 252 GLU A C 1
ATOM 2041 O O . GLU A 1 252 ? -35.659 -2.056 -23.698 1.00 33.06 252 GLU A O 1
ATOM 2046 N N . SER A 1 253 ? -36.796 -1.586 -21.820 1.00 37.75 253 SER A N 1
ATOM 2047 C CA . SER A 1 253 ? -38.059 -2.172 -22.231 1.00 37.75 253 SER A CA 1
ATOM 2048 C C . SER A 1 253 ? -38.828 -1.077 -22.954 1.00 37.75 253 SER A C 1
ATOM 2050 O O . SER A 1 253 ? -39.283 -0.120 -22.331 1.00 37.75 253 SER A O 1
ATOM 2052 N N . HIS A 1 254 ? -38.961 -1.214 -24.269 1.00 42.00 254 HIS A N 1
ATOM 2053 C CA . HIS A 1 254 ? -39.969 -0.475 -25.008 1.00 42.00 254 HIS A CA 1
ATOM 2054 C C . HIS A 1 254 ? -41.143 -1.387 -25.332 1.00 42.00 254 HIS A C 1
ATOM 2056 O O . HIS A 1 254 ? -40.997 -2.491 -25.859 1.00 42.00 254 HIS A O 1
ATOM 2062 N N . SER A 1 255 ? -42.276 -0.872 -24.868 1.00 44.97 255 SER A N 1
ATOM 2063 C CA . SER A 1 255 ? -43.660 -1.210 -25.164 1.00 44.97 255 SER A CA 1
ATOM 2064 C C . SER A 1 255 ? -43.953 -1.120 -26.655 1.00 44.97 255 SER A C 1
ATOM 2066 O O . SER A 1 255 ? -43.314 -0.272 -27.318 1.00 44.97 255 SER A O 1
#

Radius of gyration: 19.81 Å; chains: 1; bounding box: 63×41×56 Å